Protein AF-A0A7J6TUA3-F1 (afdb_monomer_lite)

Organism: Perkinsus olseni (NCBI:txid32597)

Radius of gyration: 23.07 Å; chains: 1; bounding box: 51×58×57 Å

Foldseek 3Di:
DDDDCPCVVPVPSVVVVLVVLVVCVLVVHDDDDDQQVDDDPPLARRPDGNLSVVCSNCVQLLVQLVPPPDPVSDDPSSKDWAKQKAKDFLDDPCVVVVVCVVVVDDNDDDDPVNVVVCVVVVPDCRDDMDMDIDPDIDILSVLSVVLVVVVVPDDDDDDDDDDDDDDDDDDDDDDDDPDDDPPPDNDDPDSSSSVSVVSSVVNRVRRAAELVNQLVVVVVVCVVVPPDDDDPVNSVVSSVVVVVVCVVVVGHYD

pLDDT: mean 74.55, std 18.44, range [25.39, 94.0]

Sequence (254 aa):
MKRSFNSETHPLYSIVFKTYMQVILEEQGCVEMFIEGARSRSGTMIRPPKVGLLRFATEPAVQTAMNASSASDFTDEDEVFLVPISIGYSRVMEVDSLATELEGRAKVAESLARTVSALRYLSMNFGTLTVHIDPEPIKVSDVVKRWMSEQKGGQPLAILLPLATSSTLESSTGDYSPSPVPPKSPRYATPYQQLAEEVADRLDANMPIHTTHLVAAILLWKRHDSSSAVSHAMMVDKVRWLSSLLRRRGLTVI

InterPro domains:
  IPR022284 Glycerol-3-phosphate O-acyltransferase/Dihydroxyacetone phosphate acyltransferase [PTHR12563] (1-251)
  IPR045520 GPAT/DHAPAT, C-terminal domain [PF19277] (99-252)

Structure (mmCIF, N/CA/C/O backbone):
data_AF-A0A7J6TUA3-F1
#
_entry.id   AF-A0A7J6TUA3-F1
#
loop_
_atom_site.group_PDB
_atom_site.id
_atom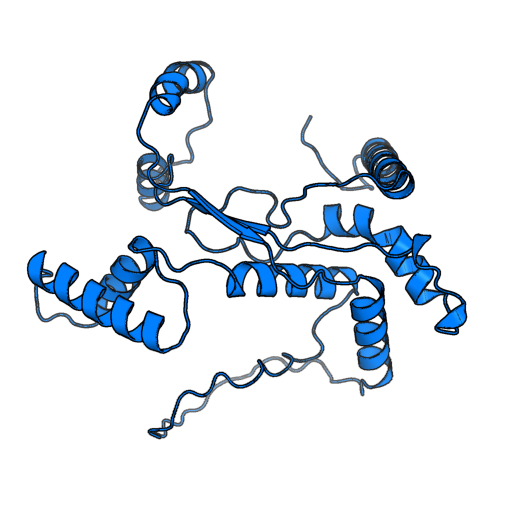_site.type_symbol
_atom_site.label_atom_id
_atom_site.label_alt_id
_atom_site.label_comp_id
_atom_site.label_asym_id
_atom_site.label_entity_id
_atom_site.label_seq_id
_atom_site.pdbx_PDB_ins_code
_atom_site.Cartn_x
_atom_site.Cartn_y
_atom_site.Cartn_z
_atom_site.occupancy
_atom_site.B_iso_or_equiv
_atom_site.auth_seq_id
_atom_site.auth_comp_id
_atom_site.auth_asym_id
_atom_site.auth_atom_id
_atom_site.pdbx_PDB_model_num
ATOM 1 N N . MET A 1 1 ? 8.532 24.612 5.421 1.00 42.50 1 MET A N 1
ATOM 2 C CA . MET A 1 1 ? 8.132 23.896 6.652 1.00 42.50 1 MET A CA 1
ATOM 3 C C . MET A 1 1 ? 8.086 22.405 6.334 1.00 42.50 1 MET A C 1
ATOM 5 O O . MET A 1 1 ? 7.314 22.001 5.474 1.00 42.50 1 MET A O 1
ATOM 9 N N . LYS A 1 2 ? 9.004 21.607 6.892 1.00 51.03 2 LYS A N 1
ATOM 10 C CA . LYS A 1 2 ? 9.072 20.159 6.635 1.00 51.03 2 LYS A CA 1
ATOM 11 C C . LYS A 1 2 ? 7.961 19.507 7.465 1.00 51.03 2 LYS A C 1
ATOM 13 O O . LYS A 1 2 ? 7.892 19.772 8.659 1.00 51.03 2 LYS A O 1
ATOM 18 N N . ARG A 1 3 ? 7.072 18.724 6.845 1.00 61.53 3 ARG A N 1
ATOM 19 C CA . ARG A 1 3 ? 6.009 17.998 7.563 1.00 61.53 3 ARG A CA 1
ATOM 20 C C . ARG A 1 3 ? 6.698 17.028 8.526 1.00 61.53 3 ARG A C 1
ATOM 22 O O . ARG A 1 3 ? 7.346 16.091 8.069 1.00 61.53 3 ARG A O 1
ATOM 29 N N . SER A 1 4 ? 6.645 17.299 9.823 1.00 58.28 4 SER A N 1
ATOM 30 C CA . SER A 1 4 ? 7.198 16.421 10.851 1.00 58.28 4 SER A CA 1
ATOM 31 C C . SER A 1 4 ? 6.068 16.058 11.794 1.00 58.28 4 SER A C 1
ATOM 33 O O . SER A 1 4 ? 5.463 16.935 12.403 1.00 58.28 4 SER A O 1
ATOM 35 N N . PHE A 1 5 ? 5.784 14.762 11.884 1.00 61.88 5 PHE A N 1
ATOM 36 C CA . PHE A 1 5 ? 4.804 14.199 12.811 1.00 61.88 5 PHE A CA 1
ATOM 37 C C . PHE A 1 5 ? 5.402 13.962 14.203 1.00 61.88 5 PHE A C 1
ATOM 39 O O . PHE A 1 5 ? 4.800 13.271 15.017 1.00 61.88 5 PHE A O 1
ATOM 46 N N . ASN A 1 6 ? 6.598 14.498 14.479 1.00 65.69 6 ASN A N 1
ATOM 47 C CA . ASN A 1 6 ? 7.138 14.457 15.826 1.00 65.69 6 ASN A CA 1
ATOM 48 C C . ASN A 1 6 ? 6.329 15.418 16.709 1.00 65.69 6 ASN A C 1
ATOM 50 O O . ASN A 1 6 ? 6.461 16.641 16.591 1.00 65.69 6 ASN A O 1
ATOM 54 N N . SER A 1 7 ? 5.511 14.850 17.594 1.00 61.88 7 SER A N 1
ATOM 55 C CA . SER A 1 7 ? 4.725 15.583 18.585 1.00 61.88 7 SER A CA 1
ATOM 56 C C . SER A 1 7 ? 5.591 16.424 19.522 1.00 61.88 7 SER A C 1
ATOM 58 O O . SER A 1 7 ? 5.116 17.434 20.022 1.00 61.88 7 SER A O 1
ATOM 60 N N . GLU A 1 8 ? 6.860 16.064 19.725 1.00 68.12 8 GLU A N 1
ATOM 61 C CA . GLU A 1 8 ? 7.796 16.820 20.564 1.00 68.12 8 GLU A CA 1
ATOM 62 C C . GLU A 1 8 ? 8.259 18.114 19.885 1.00 68.12 8 GLU A C 1
ATOM 64 O O . GLU A 1 8 ? 8.469 19.127 20.545 1.00 68.12 8 GLU A O 1
ATOM 69 N N . THR A 1 9 ? 8.403 18.107 18.556 1.00 71.88 9 THR A N 1
ATOM 70 C CA . THR A 1 9 ? 8.874 19.281 17.800 1.00 71.88 9 THR A CA 1
ATOM 71 C C . THR A 1 9 ? 7.718 20.157 17.313 1.00 71.88 9 THR A C 1
ATOM 73 O O . THR A 1 9 ? 7.837 21.381 17.289 1.00 71.88 9 THR A O 1
ATOM 76 N N . HIS A 1 10 ? 6.594 19.552 16.914 1.00 80.19 10 HIS A N 1
ATOM 77 C CA . HIS A 1 10 ? 5.427 20.258 16.373 1.00 80.19 10 HIS A CA 1
ATOM 78 C C . HIS A 1 10 ? 4.101 19.660 16.888 1.00 80.19 10 HIS A C 1
ATOM 80 O O . HIS A 1 10 ? 3.335 19.081 16.108 1.00 80.19 10 HIS A O 1
ATOM 86 N N . PRO A 1 11 ? 3.786 19.828 18.187 1.00 81.56 11 PRO A N 1
ATOM 87 C CA . PRO A 1 11 ? 2.606 19.223 18.810 1.00 81.56 11 PRO A CA 1
ATOM 88 C C . PRO A 1 11 ? 1.296 19.687 18.168 1.00 81.56 11 PRO A C 1
ATOM 90 O O . PRO A 1 11 ? 0.429 18.867 17.880 1.00 81.56 11 PRO A O 1
ATOM 93 N N . LEU A 1 12 ? 1.174 20.985 17.861 1.00 87.62 12 LEU A N 1
ATOM 94 C CA . LEU A 1 12 ? -0.049 21.546 17.281 1.00 87.62 12 LEU A CA 1
ATOM 95 C C . LEU A 1 12 ? -0.374 20.932 15.914 1.00 87.62 12 LEU A C 1
ATOM 97 O O . LEU A 1 12 ? -1.518 20.575 15.661 1.00 87.62 12 LEU A O 1
ATOM 101 N N . TYR A 1 13 ? 0.633 20.764 15.050 1.00 85.94 13 TYR A N 1
ATOM 102 C CA . TYR A 1 13 ? 0.432 20.151 13.736 1.00 85.94 13 TYR A CA 1
ATOM 103 C C . T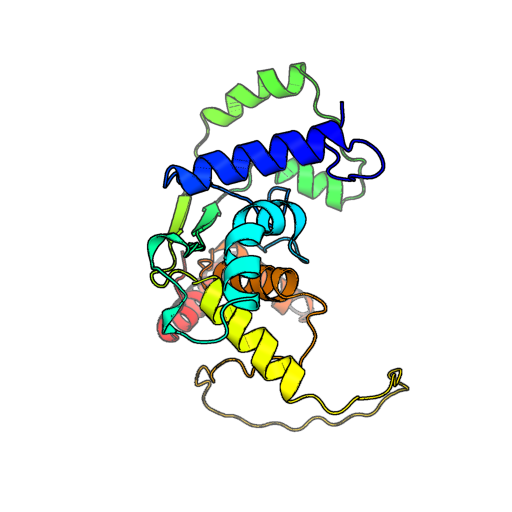YR A 1 13 ? -0.039 18.702 13.869 1.00 85.94 13 TYR A C 1
ATOM 105 O O . TYR A 1 13 ? -1.000 18.312 13.212 1.00 85.94 13 TYR A O 1
ATOM 113 N N . SER A 1 14 ? 0.606 17.922 14.743 1.00 84.25 14 SER A N 1
ATOM 114 C CA . SER A 1 14 ? 0.236 16.523 14.962 1.00 84.25 14 SER A CA 1
ATOM 115 C C . SER A 1 14 ? -1.188 16.382 15.496 1.00 84.25 14 SER A C 1
ATOM 117 O O . SER A 1 14 ? -1.906 15.497 15.042 1.00 84.25 14 SER A O 1
ATOM 119 N N . ILE A 1 15 ? -1.597 17.237 16.439 1.00 88.38 15 ILE A N 1
ATOM 120 C CA . ILE A 1 15 ? -2.938 17.196 17.038 1.00 88.38 15 ILE A CA 1
ATOM 121 C C . ILE A 1 15 ? -3.991 17.599 16.008 1.00 88.38 15 ILE A C 1
ATOM 123 O O . ILE A 1 15 ? -4.919 16.835 15.774 1.00 88.38 15 ILE A O 1
ATOM 127 N N . VAL A 1 16 ? -3.821 18.746 15.341 1.00 91.94 16 VAL A N 1
ATOM 128 C CA . VAL A 1 16 ? -4.784 19.231 14.338 1.00 91.94 16 VAL A CA 1
ATOM 129 C C . VAL A 1 16 ? -4.940 18.223 13.204 1.00 91.94 16 VAL A C 1
ATOM 131 O O . VAL A 1 16 ? -6.056 17.932 12.790 1.00 91.94 16 VAL A O 1
ATOM 134 N N . PHE A 1 17 ? -3.833 17.660 12.719 1.00 89.25 17 PHE A N 1
ATOM 135 C CA . PHE A 1 17 ? -3.873 16.668 11.651 1.00 89.25 17 PHE A CA 1
ATOM 136 C C . PHE A 1 17 ? -4.548 15.364 12.092 1.00 89.25 17 PHE A C 1
ATOM 138 O O . PHE A 1 17 ? -5.367 14.830 11.349 1.00 89.25 17 PHE A O 1
ATOM 145 N N . LYS A 1 18 ? -4.253 14.880 13.306 1.00 89.19 18 LYS A N 1
ATOM 146 C CA . LYS A 1 18 ? -4.928 13.715 13.888 1.00 89.19 18 LYS A CA 1
ATOM 147 C C . LYS A 1 18 ? -6.436 13.950 13.990 1.00 89.19 18 LYS A C 1
ATOM 149 O O . LYS A 1 18 ? -7.196 13.138 13.479 1.00 89.19 18 LYS A O 1
ATOM 154 N N . THR A 1 19 ? -6.863 15.063 14.586 1.00 90.75 19 THR A N 1
ATOM 155 C CA . THR A 1 19 ? -8.288 15.396 14.731 1.00 90.75 19 THR A CA 1
ATOM 156 C C . THR A 1 19 ? -8.970 15.530 13.374 1.00 90.75 19 THR A C 1
ATOM 158 O O . THR A 1 19 ? -10.050 14.993 13.184 1.00 90.75 19 THR A O 1
ATOM 161 N N . TYR A 1 20 ? -8.323 16.177 12.403 1.00 91.62 20 TYR A N 1
ATOM 162 C CA . TYR A 1 20 ? -8.854 16.292 11.045 1.00 91.62 20 TYR A CA 1
ATOM 163 C C . TYR A 1 20 ? -9.108 14.924 10.396 1.00 91.62 20 TYR A C 1
ATOM 165 O O . TYR A 1 20 ? -10.161 14.711 9.806 1.00 91.62 20 TYR A O 1
ATOM 173 N N . MET A 1 21 ? -8.168 13.982 10.527 1.00 89.56 21 MET A N 1
ATOM 174 C CA . MET A 1 21 ? -8.362 12.623 10.015 1.00 89.56 21 MET A CA 1
ATOM 175 C C . MET A 1 21 ? -9.498 11.886 10.722 1.00 89.56 21 MET A C 1
ATOM 177 O O . MET A 1 21 ? -10.263 11.196 10.058 1.00 89.56 21 MET A O 1
ATOM 181 N N . GLN A 1 22 ? -9.598 12.023 12.046 1.00 88.19 22 GLN A N 1
ATOM 182 C CA . GLN A 1 22 ? -10.648 11.377 12.836 1.00 88.19 22 GLN A CA 1
ATOM 183 C C . GLN A 1 22 ? -12.033 11.886 12.435 1.00 88.19 22 GLN A C 1
ATOM 185 O O . GLN A 1 22 ? -12.898 11.070 12.152 1.00 88.19 22 GLN A O 1
ATOM 190 N N . VAL A 1 23 ? -12.199 13.203 12.276 1.00 90.81 23 VAL A N 1
ATOM 191 C CA . VAL A 1 23 ? -13.461 13.802 11.812 1.00 90.81 23 VAL A CA 1
ATOM 192 C C . VAL A 1 23 ? -13.869 13.267 10.435 1.00 90.81 23 VAL A C 1
ATOM 194 O O . VAL A 1 23 ? -15.024 12.916 10.238 1.00 90.81 23 VAL A O 1
ATOM 197 N N . ILE A 1 24 ? -12.928 13.135 9.490 1.00 90.19 24 ILE A N 1
ATOM 198 C CA . ILE A 1 24 ? -13.242 12.566 8.166 1.00 90.19 24 ILE A CA 1
ATOM 199 C C . ILE A 1 24 ? -13.739 11.121 8.275 1.00 90.19 24 ILE A C 1
ATOM 201 O O . ILE A 1 24 ? -14.655 10.735 7.554 1.00 90.19 24 ILE A O 1
ATOM 205 N N . LEU A 1 25 ? -13.114 10.314 9.134 1.00 86.81 25 LEU A N 1
ATOM 206 C CA . LEU A 1 25 ? -13.491 8.912 9.305 1.00 86.81 25 LEU A CA 1
ATOM 207 C C . LEU A 1 25 ? -14.834 8.768 10.036 1.00 86.81 25 LEU A C 1
ATOM 209 O O . LEU A 1 25 ? -15.628 7.914 9.657 1.00 86.81 25 LEU A O 1
ATOM 213 N N . GLU A 1 26 ? -15.111 9.626 11.020 1.00 85.75 26 GLU A N 1
ATOM 214 C CA . GLU A 1 26 ? -16.401 9.696 11.725 1.00 85.75 26 GLU A CA 1
ATOM 215 C C . GLU A 1 26 ? -17.551 10.075 10.779 1.00 85.75 26 GLU A C 1
ATOM 217 O O . GLU A 1 26 ? -18.650 9.537 10.886 1.00 85.75 26 GLU A O 1
ATOM 222 N N . GLU A 1 27 ? -17.295 10.928 9.785 1.00 88.06 27 GLU A N 1
ATOM 223 C CA . GLU A 1 27 ? -18.250 11.262 8.717 1.00 88.06 27 GLU A CA 1
ATOM 224 C C . GLU A 1 27 ? -18.380 10.159 7.639 1.00 88.06 27 GLU A C 1
ATOM 226 O O . GLU A 1 27 ? -18.922 10.404 6.561 1.00 88.06 27 GLU A O 1
ATOM 231 N N . GLN A 1 28 ? -17.885 8.941 7.906 1.00 81.12 28 GLN A N 1
ATOM 232 C CA . GLN A 1 28 ? -17.846 7.802 6.974 1.00 81.12 28 GLN A CA 1
ATOM 233 C C . GLN A 1 28 ? -17.095 8.105 5.663 1.00 81.12 28 GLN A C 1
ATOM 235 O O . GLN A 1 28 ? -17.360 7.520 4.609 1.00 81.12 28 GLN A O 1
ATOM 240 N N . GLY A 1 29 ? -16.137 9.032 5.716 1.00 85.00 29 GLY A N 1
ATOM 241 C CA . GLY A 1 29 ? -15.295 9.395 4.587 1.00 85.00 29 GLY A CA 1
ATOM 242 C C . GLY A 1 29 ? -14.221 8.349 4.275 1.00 85.00 29 GLY A C 1
ATOM 243 O O . GLY A 1 29 ? -13.713 7.647 5.148 1.00 85.00 29 GLY A O 1
ATOM 244 N N . CYS A 1 30 ? -13.809 8.288 3.008 1.00 88.38 30 CYS A N 1
ATOM 245 C CA . CYS A 1 30 ? -12.689 7.455 2.570 1.00 88.38 30 CYS A CA 1
ATOM 246 C C . CYS A 1 30 ? -11.372 8.238 2.626 1.00 88.38 30 CYS A C 1
ATOM 248 O O . CYS A 1 30 ? -11.273 9.341 2.082 1.00 88.38 30 CYS A O 1
ATOM 250 N N . VAL A 1 31 ? -10.329 7.642 3.209 1.00 90.50 31 VAL A N 1
ATOM 251 C CA . VAL A 1 31 ? -8.984 8.232 3.264 1.00 90.50 31 VAL A CA 1
ATOM 252 C C . VAL A 1 31 ? -7.992 7.348 2.517 1.00 90.50 31 VAL A C 1
ATOM 254 O O . VAL A 1 31 ? -7.722 6.218 2.915 1.00 90.50 31 VAL A O 1
ATOM 257 N N . GLU A 1 32 ? -7.401 7.886 1.452 1.00 91.38 32 GLU A N 1
ATOM 258 C CA . GLU A 1 32 ? -6.292 7.242 0.747 1.00 91.38 32 GLU A CA 1
ATOM 259 C C . GLU A 1 32 ? -4.964 7.536 1.457 1.00 91.38 32 GLU A C 1
ATOM 261 O O . GLU A 1 32 ? -4.656 8.683 1.800 1.00 91.38 32 GLU A O 1
ATOM 266 N N . MET A 1 33 ? -4.148 6.501 1.668 1.00 89.25 33 MET A N 1
ATOM 267 C CA . MET A 1 33 ? -2.851 6.638 2.323 1.00 89.25 33 MET A CA 1
ATOM 268 C C . MET A 1 33 ? -1.775 5.744 1.707 1.00 89.25 33 MET A C 1
ATOM 270 O O . MET A 1 33 ? -2.025 4.602 1.338 1.00 89.25 33 MET A O 1
ATOM 274 N N . PHE A 1 34 ? -0.540 6.252 1.677 1.00 89.31 34 PHE A N 1
ATOM 275 C CA . PHE A 1 34 ? 0.639 5.511 1.226 1.00 89.31 34 PHE A CA 1
ATOM 276 C C . PHE A 1 34 ? 1.523 5.162 2.421 1.00 89.31 34 PHE A C 1
ATOM 278 O O . PHE A 1 34 ? 2.264 6.013 2.925 1.00 89.31 34 PHE A O 1
ATOM 285 N N . ILE A 1 35 ? 1.479 3.906 2.860 1.00 85.88 35 ILE A N 1
ATOM 286 C CA . ILE A 1 35 ? 2.236 3.443 4.033 1.00 85.88 35 ILE A CA 1
ATOM 287 C C . ILE A 1 35 ? 3.760 3.444 3.812 1.00 85.88 35 ILE A C 1
ATOM 289 O O . ILE A 1 35 ? 4.518 3.506 4.770 1.00 85.88 35 ILE A O 1
ATOM 293 N N . GLU A 1 36 ? 4.241 3.481 2.570 1.00 81.62 36 GLU A N 1
ATOM 294 C CA . GLU A 1 36 ? 5.671 3.638 2.245 1.00 81.62 36 GLU A CA 1
ATOM 295 C C . GLU A 1 36 ? 6.193 5.063 2.535 1.00 81.62 36 GLU A C 1
ATOM 297 O O . GLU A 1 36 ? 7.363 5.294 2.860 1.00 81.62 36 GLU A O 1
ATOM 302 N N . GLY A 1 37 ? 5.313 6.065 2.419 1.00 77.44 37 GLY A N 1
ATOM 303 C CA . GLY A 1 37 ? 5.630 7.487 2.565 1.00 77.44 37 GLY A CA 1
ATOM 304 C C . GLY A 1 37 ? 6.513 8.090 1.462 1.00 77.44 37 GLY A C 1
ATOM 305 O O . GLY A 1 37 ? 6.880 9.261 1.564 1.00 77.44 37 GLY A O 1
ATOM 306 N N . ALA A 1 38 ? 6.876 7.319 0.438 1.00 77.56 38 ALA A N 1
ATOM 307 C CA . ALA A 1 38 ? 7.534 7.759 -0.789 1.00 77.56 38 ALA A CA 1
ATOM 308 C C . ALA A 1 38 ? 7.081 6.862 -1.952 1.00 77.56 38 ALA A C 1
ATOM 310 O O . ALA A 1 38 ? 6.457 5.831 -1.731 1.00 77.56 38 ALA A O 1
ATOM 311 N N . ARG A 1 39 ? 7.379 7.261 -3.193 1.00 79.94 39 ARG A N 1
ATOM 312 C CA . ARG A 1 39 ? 7.111 6.424 -4.370 1.00 79.94 39 ARG A CA 1
ATOM 313 C C . ARG A 1 39 ? 8.118 5.278 -4.421 1.00 79.94 39 ARG A C 1
ATOM 315 O O . ARG A 1 39 ? 9.322 5.547 -4.381 1.00 79.94 39 ARG A O 1
ATOM 322 N N . SER A 1 40 ? 7.648 4.044 -4.585 1.00 76.12 40 SER A N 1
ATOM 323 C CA . SER A 1 40 ? 8.532 2.941 -4.954 1.00 76.12 40 SER A CA 1
ATOM 324 C C . SER A 1 40 ? 9.123 3.185 -6.344 1.00 76.12 40 SER A C 1
ATOM 326 O O . SER A 1 40 ? 8.422 3.544 -7.291 1.00 76.12 40 SER A O 1
ATOM 328 N N . ARG A 1 41 ? 10.442 3.015 -6.457 1.00 72.38 41 ARG A N 1
ATOM 329 C CA . ARG A 1 41 ? 11.193 3.162 -7.715 1.00 72.38 41 ARG A CA 1
ATOM 330 C C . ARG A 1 41 ? 11.697 1.829 -8.266 1.00 72.38 41 ARG A C 1
ATOM 332 O O . ARG A 1 41 ? 11.962 1.736 -9.459 1.00 72.38 41 ARG A O 1
ATOM 339 N N . SER A 1 42 ? 11.842 0.817 -7.411 1.00 65.62 42 SER A N 1
ATOM 340 C CA . SER A 1 42 ? 12.382 -0.505 -7.754 1.00 65.62 42 SER A CA 1
ATOM 341 C C . SER A 1 42 ? 11.312 -1.523 -8.153 1.00 65.62 42 SER A C 1
ATOM 343 O O . SER A 1 42 ? 11.666 -2.647 -8.493 1.00 65.62 42 SER A O 1
ATOM 345 N N . GLY A 1 43 ? 10.027 -1.152 -8.104 1.00 65.69 43 GLY A N 1
ATOM 346 C CA . GLY A 1 43 ? 8.918 -2.082 -8.346 1.00 65.69 43 GLY A CA 1
ATOM 347 C C . GLY A 1 43 ? 8.640 -3.019 -7.168 1.00 65.69 43 GLY A C 1
ATOM 348 O O . GLY A 1 43 ? 7.909 -3.985 -7.316 1.00 65.69 43 GLY A O 1
ATOM 349 N N . THR A 1 44 ? 9.223 -2.735 -6.003 1.00 69.06 44 THR A N 1
ATOM 350 C CA . THR A 1 44 ? 8.981 -3.443 -4.740 1.00 69.06 44 THR A CA 1
ATOM 351 C C . THR A 1 44 ? 8.577 -2.436 -3.681 1.00 69.06 44 THR A C 1
ATOM 353 O O . THR A 1 44 ? 9.129 -1.331 -3.660 1.00 69.06 44 THR A O 1
ATOM 356 N N . MET A 1 45 ? 7.674 -2.799 -2.780 1.00 74.62 45 MET A N 1
ATOM 357 C CA . MET A 1 45 ? 7.284 -1.918 -1.688 1.00 74.62 45 MET A CA 1
ATOM 358 C C . MET A 1 45 ? 8.499 -1.496 -0.839 1.00 74.62 45 MET A C 1
ATOM 360 O O . MET A 1 45 ? 9.369 -2.309 -0.510 1.00 74.62 45 MET A O 1
ATOM 364 N N . ILE A 1 46 ? 8.587 -0.210 -0.481 1.00 75.25 46 ILE A N 1
ATOM 365 C CA . ILE A 1 46 ? 9.622 0.277 0.439 1.00 75.25 46 ILE A CA 1
ATOM 366 C C . ILE A 1 46 ? 9.320 -0.247 1.849 1.00 75.25 46 ILE A C 1
ATOM 368 O O . ILE A 1 46 ? 8.350 0.169 2.483 1.00 75.25 46 ILE A O 1
ATOM 372 N N . ARG A 1 47 ? 10.186 -1.129 2.362 1.00 77.88 47 ARG A N 1
ATOM 373 C CA . ARG A 1 47 ? 10.118 -1.649 3.738 1.00 77.88 47 ARG A CA 1
ATOM 374 C C . ARG A 1 47 ? 11.142 -0.986 4.669 1.00 77.88 47 ARG A C 1
ATOM 376 O O . ARG A 1 47 ? 12.249 -0.681 4.219 1.00 77.88 47 ARG A O 1
ATOM 383 N N . PRO A 1 48 ? 10.823 -0.818 5.970 1.00 78.81 48 PRO A N 1
ATOM 384 C CA . PRO A 1 48 ? 9.547 -1.128 6.637 1.00 78.81 48 PRO A CA 1
ATOM 385 C C . PRO A 1 48 ? 8.458 -0.059 6.396 1.00 78.81 48 PRO A C 1
ATOM 387 O O . PRO A 1 48 ? 8.795 1.108 6.163 1.00 78.81 48 PRO A O 1
ATOM 390 N N . PRO A 1 49 ? 7.163 -0.421 6.485 1.00 82.81 49 PRO A N 1
ATOM 391 C CA . PRO A 1 49 ? 6.068 0.533 6.339 1.00 82.81 49 PRO A CA 1
ATOM 392 C C . PRO A 1 49 ? 6.067 1.571 7.473 1.00 82.81 49 PRO A C 1
ATOM 394 O O . PRO A 1 49 ? 6.369 1.286 8.635 1.00 82.81 49 PRO A O 1
ATOM 397 N N . LYS A 1 50 ? 5.697 2.809 7.146 1.00 84.44 50 LYS A N 1
ATOM 398 C CA . LYS A 1 50 ? 5.571 3.910 8.102 1.00 84.44 50 LYS A CA 1
ATOM 399 C C . LYS A 1 50 ? 4.219 3.858 8.799 1.00 84.44 50 LYS A C 1
ATOM 401 O O . LYS A 1 50 ? 3.185 4.196 8.233 1.00 84.44 50 LYS A O 1
ATOM 406 N N . VAL A 1 51 ? 4.265 3.540 10.085 1.00 85.06 51 VAL A N 1
ATOM 407 C CA . VAL A 1 51 ? 3.083 3.339 10.935 1.00 85.06 51 VAL A CA 1
ATOM 408 C C . VAL A 1 51 ? 2.377 4.650 11.325 1.00 85.06 51 VAL A C 1
ATOM 410 O O . VAL A 1 51 ? 1.223 4.628 11.729 1.00 85.06 51 VAL A O 1
ATOM 413 N N . GLY A 1 52 ? 3.031 5.812 11.206 1.00 83.69 52 GLY A N 1
ATOM 414 C CA . GLY A 1 52 ? 2.530 7.074 11.778 1.00 83.69 52 GLY A CA 1
ATOM 415 C C . GLY A 1 52 ? 1.138 7.502 11.295 1.00 83.69 52 GLY A C 1
ATOM 416 O O . GLY A 1 52 ? 0.265 7.773 12.113 1.00 83.69 52 GLY A O 1
ATOM 417 N N . LEU A 1 53 ? 0.916 7.532 9.977 1.00 85.88 53 LEU A N 1
ATOM 418 C CA . LEU A 1 53 ? -0.371 7.943 9.400 1.00 85.88 53 LEU A CA 1
ATOM 419 C C . LEU A 1 53 ? -1.470 6.906 9.665 1.00 85.88 53 LEU A C 1
ATOM 421 O O . LEU A 1 53 ? -2.589 7.251 10.034 1.00 85.88 53 LEU A O 1
ATOM 425 N N . LEU A 1 54 ? -1.103 5.632 9.533 1.00 89.31 54 LEU A N 1
ATOM 426 C CA . LEU A 1 54 ? -1.973 4.491 9.786 1.00 89.31 54 LEU A CA 1
ATOM 427 C C . LEU A 1 54 ? -2.451 4.459 11.239 1.00 89.31 54 LEU A C 1
ATOM 429 O O . LEU A 1 54 ? -3.619 4.190 11.500 1.00 89.31 54 LEU A O 1
ATOM 433 N N . ARG A 1 55 ? -1.570 4.807 12.184 1.00 89.25 55 ARG A N 1
ATOM 434 C CA . ARG A 1 55 ? -1.917 4.968 13.595 1.00 89.25 55 ARG A CA 1
ATOM 435 C C . ARG A 1 55 ? -3.001 6.022 13.775 1.00 89.25 55 ARG A C 1
ATOM 437 O O . ARG A 1 55 ? -3.991 5.715 14.410 1.00 89.25 55 ARG A O 1
ATOM 444 N N . PHE A 1 56 ? -2.857 7.224 13.217 1.00 89.25 56 PHE A N 1
ATOM 445 C CA . PHE A 1 56 ? -3.877 8.268 13.400 1.00 89.25 56 PHE A CA 1
ATOM 446 C C . PHE A 1 56 ? -5.247 7.875 12.841 1.00 89.25 56 PHE A C 1
ATOM 448 O O . PHE A 1 56 ? -6.254 8.192 13.466 1.00 89.25 56 PHE A O 1
ATOM 455 N N . ALA A 1 57 ? -5.280 7.154 11.716 1.00 89.62 57 ALA A N 1
ATOM 456 C CA . ALA A 1 57 ? -6.524 6.654 11.135 1.00 89.62 57 ALA A CA 1
ATOM 457 C C . ALA A 1 57 ? -7.176 5.543 11.977 1.00 89.62 57 ALA A C 1
ATOM 459 O O . ALA A 1 57 ? -8.387 5.513 12.141 1.00 89.62 57 ALA A O 1
ATOM 460 N N . THR A 1 58 ? -6.374 4.619 12.508 1.00 89.62 58 THR A N 1
ATOM 461 C CA . THR A 1 58 ? -6.883 3.405 13.172 1.00 89.62 58 THR A CA 1
ATOM 462 C C . THR A 1 58 ? -6.983 3.527 14.690 1.00 89.62 58 THR A C 1
ATOM 464 O O . THR A 1 58 ? -7.602 2.681 15.322 1.00 89.62 58 THR A O 1
ATOM 467 N N . GLU A 1 59 ? -6.404 4.564 15.299 1.00 88.62 59 GLU A N 1
ATOM 468 C CA . GLU A 1 59 ? -6.335 4.738 16.755 1.00 88.62 59 GLU A CA 1
ATOM 469 C C . GLU A 1 59 ? -7.700 4.693 17.464 1.00 88.62 59 GLU A C 1
ATOM 471 O O . GLU A 1 59 ? -7.776 3.981 18.465 1.00 88.62 59 GLU A O 1
ATOM 476 N N . PRO A 1 60 ? -8.777 5.348 16.977 1.00 85.81 60 PRO A N 1
ATOM 477 C CA . PRO A 1 60 ? -10.106 5.207 17.578 1.00 85.81 60 PRO A CA 1
ATOM 478 C C . PRO A 1 60 ? -10.587 3.752 17.591 1.00 85.81 60 PRO A C 1
ATOM 480 O O . PRO A 1 60 ? -10.878 3.213 18.654 1.00 85.81 60 PRO A O 1
ATOM 483 N N . ALA A 1 61 ? -10.553 3.083 16.434 1.00 86.56 61 ALA A N 1
ATOM 484 C CA . ALA A 1 61 ? -10.993 1.696 16.292 1.00 86.56 61 ALA A CA 1
ATOM 485 C C . ALA A 1 61 ? -10.150 0.722 17.131 1.00 86.56 61 ALA A C 1
ATOM 487 O O . ALA A 1 61 ? -10.686 -0.186 17.765 1.00 86.56 61 ALA A O 1
ATOM 488 N N . VAL A 1 62 ? -8.828 0.925 17.195 1.00 86.94 62 VAL A N 1
ATOM 489 C CA . VAL A 1 62 ? -7.927 0.126 18.040 1.00 86.94 62 VAL A CA 1
ATOM 490 C C . VAL A 1 62 ? -8.254 0.324 19.520 1.00 86.94 62 VAL A C 1
ATOM 492 O O . VAL A 1 62 ? -8.305 -0.654 20.262 1.00 86.94 62 VAL A O 1
ATOM 495 N N . GLN A 1 63 ? -8.488 1.563 19.959 1.00 85.25 63 GLN A N 1
ATOM 496 C CA . GLN A 1 63 ? -8.807 1.869 21.352 1.00 85.25 63 GLN A CA 1
ATOM 497 C C . GLN A 1 63 ? -10.160 1.272 21.757 1.00 85.25 63 GLN A C 1
ATOM 499 O O . GLN A 1 63 ? -10.259 0.660 22.821 1.00 85.25 63 GLN A O 1
ATOM 504 N N . THR A 1 64 ? -11.179 1.386 20.905 1.00 83.44 64 THR A N 1
ATOM 505 C CA . THR A 1 64 ? -12.483 0.744 21.115 1.00 83.44 64 THR A CA 1
ATOM 506 C C . THR A 1 64 ? -12.331 -0.774 21.181 1.00 83.44 64 THR A C 1
ATOM 508 O O . THR A 1 64 ? -12.771 -1.390 22.150 1.00 83.44 64 THR A O 1
ATOM 511 N N . ALA A 1 65 ? -11.602 -1.382 20.239 1.00 82.25 65 ALA A N 1
ATOM 512 C CA . ALA A 1 65 ? -11.355 -2.823 20.223 1.00 82.25 65 ALA A CA 1
ATOM 513 C C . ALA A 1 65 ? -10.560 -3.328 21.443 1.00 82.25 65 ALA A C 1
ATOM 515 O O . ALA A 1 65 ? -10.747 -4.469 21.855 1.00 82.25 65 ALA A O 1
ATOM 516 N N . MET A 1 66 ? -9.680 -2.507 22.028 1.00 81.38 66 MET A N 1
ATOM 517 C CA . MET A 1 66 ? -8.941 -2.844 23.254 1.00 81.38 66 MET A CA 1
ATOM 518 C C . MET A 1 66 ? -9.783 -2.760 24.527 1.00 81.38 66 MET A C 1
ATOM 520 O O . MET A 1 66 ? -9.551 -3.539 25.450 1.00 81.38 66 MET A O 1
ATOM 524 N N . ASN A 1 67 ? -10.724 -1.817 24.594 1.00 78.56 67 ASN A N 1
ATOM 525 C CA . ASN A 1 67 ? -11.567 -1.616 25.776 1.00 78.56 67 ASN A CA 1
ATOM 526 C C . ASN A 1 67 ? -12.837 -2.474 25.754 1.00 78.56 67 ASN A C 1
ATOM 528 O O . ASN A 1 67 ? -13.423 -2.704 26.811 1.00 78.56 67 ASN A O 1
ATOM 532 N N . ALA A 1 68 ? -13.246 -2.958 24.580 1.00 70.62 68 ALA A N 1
ATOM 533 C CA . ALA A 1 68 ? -14.358 -3.884 24.436 1.00 70.62 68 ALA A CA 1
ATOM 534 C C . ALA A 1 68 ? -14.039 -5.211 25.146 1.00 70.62 68 ALA A C 1
ATOM 536 O O . ALA A 1 68 ? -13.168 -5.982 24.736 1.00 70.62 68 ALA A O 1
ATOM 537 N N . SER A 1 69 ? -14.751 -5.482 26.238 1.00 58.56 69 SER A N 1
ATOM 538 C CA . SER A 1 69 ? -14.616 -6.701 27.042 1.00 58.56 69 SER A CA 1
ATOM 539 C C . SER A 1 69 ? -15.434 -7.871 26.483 1.00 58.56 69 SER A C 1
ATOM 541 O O . SER A 1 69 ? -15.160 -9.024 26.821 1.00 58.56 69 SER A O 1
ATOM 543 N N . SER A 1 70 ? -16.387 -7.601 25.587 1.00 54.31 70 SER A N 1
ATOM 544 C CA . SER A 1 70 ? -17.195 -8.592 24.878 1.00 54.31 70 SER A CA 1
ATOM 545 C C . SER A 1 70 ? -17.419 -8.174 23.421 1.00 54.31 70 SER A C 1
ATOM 547 O O . SER A 1 70 ? -17.514 -6.989 23.113 1.00 54.31 70 SER A O 1
ATOM 549 N N . ALA A 1 71 ? -17.553 -9.148 22.513 1.00 54.09 71 ALA A N 1
ATOM 550 C CA . ALA A 1 71 ? -17.821 -8.910 21.087 1.00 54.09 71 ALA A CA 1
ATOM 551 C C . ALA A 1 71 ? -19.155 -8.180 20.817 1.00 54.09 71 ALA A C 1
ATOM 553 O O . ALA A 1 71 ? -19.385 -7.737 19.699 1.00 54.09 71 ALA A O 1
ATOM 554 N N . SER A 1 72 ? -20.018 -8.067 21.831 1.00 53.78 72 SER A N 1
ATOM 555 C CA . SER A 1 72 ? -21.289 -7.339 21.802 1.00 53.78 72 SER A CA 1
ATOM 556 C C . SER A 1 72 ? -21.158 -5.824 21.957 1.00 53.78 72 SER A C 1
ATOM 558 O O . SER A 1 72 ? -22.115 -5.120 21.658 1.00 53.78 72 SER A O 1
ATOM 560 N N . ASP A 1 73 ? -20.015 -5.332 22.442 1.00 58.59 73 ASP A N 1
ATOM 561 C CA . ASP A 1 73 ? -19.809 -3.903 22.723 1.00 58.59 73 ASP A CA 1
ATOM 562 C C . ASP A 1 73 ? -19.212 -3.156 21.522 1.00 58.59 73 ASP A C 1
ATOM 564 O O . ASP A 1 73 ? -19.003 -1.949 21.582 1.00 58.59 73 ASP A O 1
ATOM 568 N N . PHE A 1 74 ? -18.908 -3.881 20.442 1.00 62.62 74 PHE A N 1
ATOM 569 C CA . PHE A 1 74 ? -18.339 -3.331 19.221 1.00 62.62 74 PHE A CA 1
ATOM 570 C C . PHE A 1 74 ? -19.439 -3.209 18.166 1.00 62.62 74 PHE A C 1
ATOM 572 O O . PHE A 1 74 ? -19.902 -4.212 17.620 1.00 62.62 74 PHE A O 1
ATOM 579 N N . THR A 1 75 ? -19.884 -1.984 17.917 1.00 62.19 75 THR A N 1
ATOM 580 C CA . THR A 1 75 ? -20.849 -1.659 16.866 1.00 62.19 75 THR A CA 1
ATOM 581 C C . THR A 1 75 ? -20.162 -1.559 15.505 1.00 62.19 75 THR A C 1
ATOM 583 O O . THR A 1 75 ? -19.019 -1.119 15.417 1.00 62.19 75 THR A O 1
ATOM 586 N N . ASP A 1 76 ? -20.859 -1.935 14.424 1.00 65.88 76 ASP A N 1
ATOM 587 C CA . ASP A 1 76 ? -20.333 -1.812 13.049 1.00 65.88 76 ASP A CA 1
ATOM 588 C C . ASP A 1 76 ? -19.945 -0.360 12.696 1.00 65.88 76 ASP A C 1
ATOM 590 O O . ASP A 1 76 ? -19.098 -0.140 11.833 1.00 65.88 76 ASP A O 1
ATOM 594 N N . GLU A 1 77 ? -20.526 0.628 13.386 1.00 64.88 77 GLU A N 1
ATOM 595 C CA . GLU A 1 77 ? -20.220 2.054 13.213 1.00 64.88 77 GLU A CA 1
ATOM 596 C C . GLU A 1 77 ? -18.816 2.448 13.713 1.00 64.88 77 GLU A C 1
ATOM 598 O O . GLU A 1 77 ? -18.279 3.458 13.266 1.00 64.88 77 GLU A O 1
ATOM 603 N N . ASP A 1 78 ? -18.191 1.636 14.575 1.00 72.25 78 ASP A N 1
ATOM 604 C CA . ASP A 1 78 ? -16.832 1.862 15.093 1.00 72.25 78 ASP A CA 1
ATOM 605 C C . ASP A 1 78 ? -15.749 1.096 14.308 1.00 72.25 78 ASP A C 1
ATOM 607 O O . ASP A 1 78 ? -14.553 1.191 14.617 1.00 72.25 78 ASP A O 1
ATOM 611 N N . GLU A 1 79 ? -16.139 0.297 13.306 1.00 84.12 79 GLU A N 1
ATOM 612 C CA . GLU A 1 79 ? -15.200 -0.498 12.516 1.00 84.12 79 GLU A CA 1
ATOM 613 C C . GLU A 1 79 ? -14.504 0.360 11.458 1.00 84.12 79 GLU A C 1
ATOM 615 O O . GLU A 1 79 ? -15.125 1.039 10.642 1.00 84.12 79 GLU A O 1
ATOM 620 N N . VAL A 1 80 ? -13.176 0.253 11.412 1.00 88.62 80 VAL A N 1
ATOM 621 C CA . VAL A 1 80 ? -12.372 0.836 10.339 1.00 88.62 80 VAL A CA 1
ATOM 622 C C . VAL A 1 80 ? -11.895 -0.288 9.432 1.00 88.62 80 VAL A C 1
ATOM 624 O O . VAL A 1 80 ? -11.222 -1.225 9.865 1.00 88.62 80 VAL A O 1
ATOM 627 N N . PHE A 1 81 ? -12.219 -0.166 8.149 1.00 91.19 81 PHE A N 1
ATOM 628 C CA . PHE A 1 81 ? -11.802 -1.105 7.116 1.00 91.19 81 PHE A CA 1
ATOM 629 C C . PHE A 1 81 ? -10.601 -0.554 6.358 1.00 91.19 81 PHE A C 1
ATOM 631 O O . PHE A 1 81 ? -10.610 0.580 5.876 1.00 91.19 81 PHE A O 1
ATOM 638 N N . LEU A 1 82 ? -9.569 -1.376 6.209 1.00 92.88 82 LEU A N 1
ATOM 639 C CA . LEU A 1 82 ? -8.417 -1.061 5.377 1.00 92.88 82 LEU A CA 1
ATOM 640 C C . LEU A 1 82 ? -8.521 -1.866 4.093 1.00 92.88 82 LEU A C 1
ATOM 642 O O . LEU A 1 82 ? -8.609 -3.091 4.130 1.00 92.88 82 LEU A O 1
ATOM 646 N N . VAL A 1 83 ? -8.483 -1.176 2.958 1.00 93.69 83 VAL A N 1
ATOM 647 C CA . VAL A 1 83 ? -8.528 -1.803 1.635 1.00 93.69 83 VAL A CA 1
ATOM 648 C C . VAL A 1 83 ? -7.146 -1.678 0.996 1.00 93.69 83 VAL A C 1
ATOM 650 O O . VAL A 1 83 ? -6.764 -0.576 0.595 1.00 93.69 83 VAL A O 1
ATOM 653 N N . PRO A 1 84 ? -6.362 -2.769 0.913 1.00 92.25 84 PRO A N 1
ATOM 654 C CA . PRO A 1 84 ? -5.100 -2.763 0.186 1.00 92.25 84 PRO A CA 1
ATOM 655 C C . PRO A 1 84 ? -5.333 -2.534 -1.313 1.00 92.25 84 PRO A C 1
ATOM 657 O O . PRO A 1 84 ? -6.033 -3.304 -1.975 1.00 92.25 84 PRO A O 1
ATOM 660 N N . ILE A 1 85 ? -4.725 -1.478 -1.857 1.00 91.44 85 ILE A N 1
ATOM 661 C CA . ILE A 1 85 ? -4.758 -1.159 -3.287 1.00 91.44 85 ILE A CA 1
ATOM 662 C C . ILE A 1 85 ? -3.322 -1.071 -3.803 1.00 91.44 85 ILE A C 1
ATOM 664 O O . ILE A 1 85 ? -2.569 -0.171 -3.426 1.00 91.44 85 ILE A O 1
ATOM 668 N N . SER A 1 86 ? -2.952 -1.989 -4.694 1.00 88.19 86 SER A N 1
ATOM 669 C CA . SER A 1 86 ? -1.634 -2.026 -5.331 1.00 88.19 86 SER A CA 1
ATOM 670 C C . SER A 1 86 ? -1.710 -1.411 -6.725 1.00 88.19 86 SER A C 1
ATOM 672 O O . SER A 1 86 ? -2.521 -1.820 -7.557 1.00 88.19 86 SER A O 1
ATOM 674 N N . ILE A 1 87 ? -0.844 -0.433 -6.998 1.00 86.81 87 ILE A N 1
ATOM 675 C CA . ILE A 1 87 ? -0.786 0.271 -8.284 1.00 86.81 87 ILE A CA 1
ATOM 676 C C . ILE A 1 87 ? 0.581 0.028 -8.929 1.00 86.81 87 ILE A C 1
ATOM 678 O O . ILE A 1 87 ? 1.604 0.519 -8.452 1.00 86.81 87 ILE A O 1
ATOM 682 N N . GLY A 1 88 ? 0.589 -0.723 -10.028 1.00 82.88 88 GLY A N 1
ATOM 683 C CA . GLY A 1 88 ? 1.781 -1.058 -10.805 1.00 82.88 88 GLY A CA 1
ATOM 684 C C . GLY A 1 88 ? 1.844 -0.287 -12.122 1.00 82.88 88 GLY A C 1
ATOM 685 O O . GLY A 1 88 ? 0.873 -0.266 -12.884 1.00 82.88 88 GLY A O 1
ATOM 686 N N . TYR A 1 89 ? 2.999 0.317 -12.407 1.00 80.94 89 TYR A N 1
ATOM 687 C CA . TYR A 1 89 ? 3.279 1.021 -13.659 1.00 80.94 89 TYR A CA 1
ATOM 688 C C . TYR A 1 89 ? 4.278 0.224 -14.495 1.00 80.94 89 TYR A C 1
ATOM 690 O O . TYR A 1 89 ? 5.337 -0.160 -14.001 1.00 80.94 89 TYR A O 1
ATOM 698 N N . SER A 1 90 ? 3.999 0.044 -15.788 1.00 76.06 90 SER A N 1
ATOM 699 C CA . SER A 1 90 ? 4.942 -0.636 -16.690 1.00 76.06 90 SER A CA 1
ATOM 700 C C . SER A 1 90 ? 6.244 0.144 -16.928 1.00 76.06 90 SER A C 1
ATOM 702 O O . SER A 1 90 ? 7.295 -0.454 -17.160 1.00 76.06 90 SER A O 1
ATOM 704 N N . ARG A 1 91 ? 6.189 1.480 -16.856 1.00 74.94 91 ARG A N 1
ATOM 705 C CA . ARG A 1 91 ? 7.322 2.371 -17.102 1.00 74.94 91 ARG A CA 1
ATOM 706 C C . ARG A 1 91 ? 7.475 3.356 -15.952 1.00 74.94 91 ARG A C 1
ATOM 708 O O . ARG A 1 91 ? 6.589 4.165 -15.695 1.00 74.94 91 ARG A O 1
ATOM 715 N N . VAL A 1 92 ? 8.633 3.322 -15.297 1.00 70.62 92 VAL A N 1
ATOM 716 C CA . VAL A 1 92 ? 9.013 4.327 -14.299 1.00 70.62 92 VAL A CA 1
ATOM 717 C C . VAL A 1 92 ? 9.561 5.552 -15.036 1.00 70.62 92 VAL A C 1
ATOM 719 O O . VAL A 1 92 ? 10.416 5.438 -15.910 1.00 70.62 92 VAL A O 1
ATOM 722 N N . MET A 1 93 ?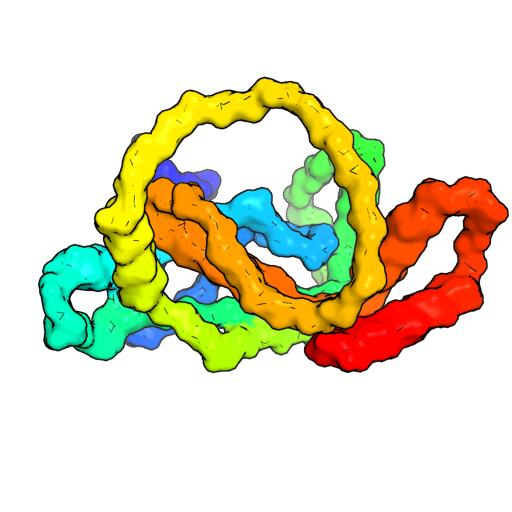 9.065 6.743 -14.711 1.00 66.31 93 MET A N 1
ATOM 723 C CA . MET A 1 93 ? 9.474 7.976 -15.404 1.00 66.31 93 MET A CA 1
ATOM 724 C C . MET A 1 93 ? 10.876 8.450 -15.046 1.00 66.31 93 MET A C 1
ATOM 726 O O . MET A 1 93 ? 11.510 9.176 -15.802 1.00 66.31 93 MET A O 1
ATOM 730 N N . GLU A 1 94 ? 11.365 8.019 -13.891 1.00 69.00 94 GLU A N 1
ATOM 731 C CA . GLU A 1 94 ? 12.633 8.457 -13.319 1.00 69.00 94 GLU A CA 1
ATOM 732 C C . GLU A 1 94 ? 13.792 7.499 -13.648 1.00 69.00 94 GLU A C 1
ATOM 734 O O . GLU A 1 94 ? 14.845 7.620 -13.032 1.00 69.00 94 GLU A O 1
ATOM 739 N N . VAL A 1 95 ? 13.635 6.558 -14.594 1.00 68.94 95 VAL A N 1
ATOM 740 C CA . VAL A 1 95 ? 14.634 5.497 -14.873 1.00 68.94 95 VAL A CA 1
ATOM 741 C C . VAL A 1 95 ? 16.023 6.067 -15.148 1.00 68.94 95 VAL A C 1
ATOM 743 O O . VAL A 1 95 ? 16.982 5.624 -14.524 1.00 68.94 95 VAL A O 1
ATOM 746 N N . ASP A 1 96 ? 16.136 7.085 -16.001 1.00 69.25 96 ASP A N 1
ATOM 747 C CA . ASP A 1 96 ? 17.439 7.672 -16.343 1.00 69.25 96 ASP A CA 1
ATOM 748 C C . ASP A 1 96 ? 18.080 8.364 -15.132 1.00 69.25 96 ASP A C 1
ATOM 750 O O . ASP A 1 96 ? 19.282 8.247 -14.881 1.00 69.25 96 ASP A O 1
ATOM 754 N N . SER A 1 97 ? 17.266 9.049 -14.323 1.00 68.44 97 SER A N 1
ATOM 755 C CA . SER A 1 97 ? 17.735 9.684 -13.089 1.00 68.44 97 SER A CA 1
ATOM 756 C C . SER A 1 97 ? 18.148 8.653 -12.042 1.00 68.44 97 SER A C 1
ATOM 758 O O . SER A 1 97 ? 19.116 8.883 -11.324 1.00 68.44 97 SER A O 1
ATOM 760 N N . LEU A 1 98 ? 17.428 7.534 -11.949 1.00 68.12 98 LEU A N 1
ATOM 761 C CA . LEU A 1 98 ? 17.722 6.446 -11.024 1.00 68.12 98 LEU A CA 1
ATOM 762 C C . LEU A 1 98 ? 18.998 5.708 -11.429 1.00 68.12 98 LEU A C 1
ATOM 764 O O . LEU A 1 98 ? 19.831 5.450 -10.571 1.00 68.12 98 LEU A O 1
ATOM 768 N N . ALA A 1 99 ? 19.185 5.413 -12.717 1.00 72.44 99 ALA A N 1
ATOM 769 C CA . ALA A 1 99 ? 20.422 4.821 -13.224 1.00 72.44 99 ALA A CA 1
ATOM 770 C C . ALA A 1 99 ? 21.627 5.704 -12.871 1.00 72.44 99 ALA A C 1
ATOM 772 O O . ALA A 1 99 ? 22.628 5.226 -12.348 1.00 72.44 99 ALA A O 1
ATOM 773 N N . THR A 1 100 ? 21.471 7.016 -13.042 1.00 74.38 100 THR A N 1
ATOM 774 C CA . THR A 1 100 ? 22.502 8.000 -12.704 1.00 74.38 100 THR A CA 1
ATOM 775 C C . THR A 1 100 ? 22.786 8.083 -11.192 1.00 74.38 100 THR A C 1
ATOM 777 O O . THR A 1 100 ? 23.933 8.268 -10.787 1.00 74.38 100 THR A O 1
ATOM 780 N N . GLU A 1 101 ? 21.757 7.936 -10.348 1.00 76.81 101 GLU A N 1
ATOM 781 C CA . GLU A 1 101 ? 21.879 7.864 -8.882 1.00 76.81 101 GLU A CA 1
ATOM 782 C C . GLU A 1 101 ? 22.583 6.567 -8.442 1.00 76.81 101 GLU A C 1
ATOM 784 O O . GLU A 1 101 ? 23.480 6.605 -7.601 1.00 76.81 101 GLU A O 1
ATOM 789 N N . LEU A 1 102 ? 22.245 5.431 -9.062 1.00 73.94 102 LEU A N 1
ATOM 790 C CA . LEU A 1 102 ? 22.886 4.131 -8.825 1.00 73.94 102 LEU A CA 1
ATOM 791 C C . LEU A 1 102 ? 24.352 4.097 -9.289 1.00 73.94 102 LEU A C 1
ATOM 793 O O . LEU A 1 102 ? 25.161 3.398 -8.687 1.00 73.94 102 LEU A O 1
ATOM 797 N N . GLU A 1 103 ? 24.715 4.886 -10.303 1.00 78.81 103 GLU A N 1
ATOM 798 C CA . GLU A 1 103 ? 26.107 5.140 -10.713 1.00 78.81 103 GLU A CA 1
ATOM 799 C C . GLU A 1 103 ? 26.898 5.991 -9.694 1.00 78.81 103 GLU A C 1
ATOM 801 O O . GLU A 1 103 ? 28.084 6.254 -9.891 1.00 78.81 103 GLU A O 1
ATOM 806 N N . GLY A 1 104 ? 26.265 6.429 -8.599 1.00 78.69 104 GLY A N 1
ATOM 807 C CA . GLY A 1 104 ? 26.899 7.177 -7.512 1.00 78.69 104 GLY A CA 1
ATOM 808 C C . GLY A 1 104 ? 26.886 8.695 -7.694 1.00 78.69 104 GLY A C 1
ATOM 809 O O . GLY A 1 104 ? 27.530 9.407 -6.920 1.00 78.69 104 GLY A O 1
ATOM 810 N N . ARG A 1 105 ? 26.168 9.231 -8.691 1.00 77.06 105 ARG A N 1
ATOM 811 C CA . ARG A 1 105 ? 26.010 10.688 -8.825 1.00 77.06 105 ARG A CA 1
ATOM 812 C C . ARG A 1 105 ? 25.018 11.207 -7.782 1.00 77.06 105 ARG A C 1
ATOM 814 O O . ARG A 1 105 ? 24.033 10.553 -7.450 1.00 77.06 105 ARG A O 1
ATOM 821 N N . ALA A 1 106 ? 25.274 12.409 -7.269 1.00 72.31 106 ALA A N 1
ATOM 822 C CA . ALA A 1 106 ? 24.431 13.017 -6.245 1.00 72.31 106 ALA A CA 1
ATOM 823 C C . ALA A 1 106 ? 22.986 13.220 -6.735 1.00 72.31 106 ALA A C 1
ATOM 825 O O . ALA A 1 106 ? 22.756 13.614 -7.882 1.00 72.31 106 ALA A O 1
ATOM 826 N N . LYS A 1 107 ? 22.015 13.013 -5.834 1.00 70.38 107 LYS A N 1
ATOM 827 C CA . LYS A 1 107 ? 20.600 13.297 -6.092 1.00 70.38 107 LYS A CA 1
ATOM 828 C C . LYS A 1 107 ? 20.439 14.761 -6.501 1.00 70.38 107 LYS A C 1
ATOM 830 O O . LYS A 1 107 ? 20.633 15.669 -5.693 1.00 70.38 107 LYS A O 1
ATOM 835 N N . VAL A 1 108 ? 20.075 14.987 -7.760 1.00 66.06 108 VAL A N 1
ATOM 836 C CA . VAL A 1 108 ? 19.870 16.335 -8.293 1.00 66.06 108 VAL A CA 1
ATOM 837 C C . VAL A 1 108 ? 18.611 16.925 -7.660 1.00 66.06 108 VAL A C 1
ATOM 839 O O . VAL A 1 108 ? 17.535 16.336 -7.752 1.00 66.06 108 VAL A O 1
ATOM 842 N N . ALA A 1 109 ? 18.742 18.082 -7.007 1.00 65.31 109 ALA A N 1
ATOM 843 C CA . ALA A 1 109 ? 17.602 18.805 -6.454 1.00 65.31 109 ALA A CA 1
ATOM 844 C C . ALA A 1 109 ? 16.635 19.218 -7.577 1.00 65.31 109 ALA A C 1
ATOM 846 O O . ALA A 1 109 ? 17.055 19.700 -8.633 1.00 65.31 109 ALA A O 1
ATOM 847 N N . GLU A 1 110 ? 15.335 19.022 -7.361 1.00 67.38 110 GLU A N 1
ATOM 848 C CA . GLU A 1 110 ? 14.312 19.426 -8.323 1.00 67.38 110 GLU A CA 1
ATOM 849 C C . GLU A 1 110 ? 14.313 20.958 -8.462 1.00 67.38 110 GLU A C 1
ATOM 851 O O . GLU A 1 110 ? 14.200 21.686 -7.478 1.00 67.38 110 GLU A O 1
ATOM 856 N N . SER A 1 111 ? 14.484 21.454 -9.690 1.00 77.38 111 SER A N 1
ATOM 857 C CA . SER A 1 111 ? 14.449 22.885 -10.022 1.00 77.38 111 SER A CA 1
ATOM 858 C C . SER A 1 111 ? 13.157 23.211 -10.764 1.00 77.38 111 SER A C 1
ATOM 860 O O . SER A 1 111 ? 12.710 22.415 -11.589 1.00 77.38 111 SER A O 1
ATOM 862 N N . LEU A 1 112 ? 12.596 24.405 -10.544 1.00 72.69 112 LEU A N 1
ATOM 863 C CA . LEU A 1 112 ? 11.374 24.879 -11.211 1.00 72.69 112 LEU A CA 1
ATOM 864 C C . LEU A 1 112 ? 11.465 24.795 -12.746 1.00 72.69 112 LEU A C 1
ATOM 866 O O . LEU A 1 112 ? 10.497 24.424 -13.406 1.00 72.69 112 LEU A O 1
ATOM 870 N N . ALA A 1 113 ? 12.645 25.048 -13.323 1.00 73.44 113 ALA A N 1
ATOM 871 C CA . ALA A 1 113 ? 12.879 24.907 -14.763 1.00 73.44 113 ALA A CA 1
ATOM 872 C C . ALA A 1 113 ? 12.796 23.440 -15.243 1.00 73.44 113 ALA A C 1
ATOM 874 O O . ALA A 1 113 ? 12.330 23.157 -16.352 1.00 73.44 113 ALA A O 1
ATOM 875 N N . ARG A 1 114 ? 13.200 22.483 -14.394 1.00 68.44 114 ARG A N 1
ATOM 876 C CA . ARG A 1 114 ? 13.034 21.042 -14.654 1.00 68.44 114 ARG A CA 1
ATOM 877 C C . ARG A 1 114 ? 11.578 20.612 -14.519 1.00 68.44 114 ARG A C 1
ATOM 879 O O . ARG A 1 114 ? 11.137 19.779 -15.297 1.00 68.44 114 ARG A O 1
ATOM 886 N N . THR A 1 115 ? 10.814 21.211 -13.610 1.00 71.88 115 THR A N 1
ATOM 887 C CA . THR A 1 115 ? 9.376 20.938 -13.482 1.00 71.88 115 THR A CA 1
ATOM 888 C C . THR A 1 115 ? 8.607 21.390 -14.723 1.00 71.88 115 THR A C 1
ATOM 890 O O . THR A 1 115 ? 7.791 20.634 -15.236 1.00 71.88 115 THR A O 1
ATOM 893 N N . VAL A 1 116 ? 8.907 22.577 -15.268 1.00 75.94 116 VAL A N 1
ATOM 894 C CA . VAL A 1 116 ? 8.251 23.076 -16.494 1.00 75.94 116 VAL A CA 1
ATOM 895 C C . VAL A 1 116 ? 8.612 22.225 -17.712 1.00 75.94 116 VAL A C 1
ATOM 897 O O . VAL A 1 116 ? 7.737 21.841 -18.482 1.00 75.94 116 VAL A O 1
ATOM 900 N N . SER A 1 117 ? 9.888 21.866 -17.873 1.00 70.31 117 SER A N 1
ATOM 901 C CA . SER A 1 117 ? 10.296 20.943 -18.943 1.00 70.31 117 SER A CA 1
ATOM 902 C C . SER A 1 117 ? 9.741 19.530 -18.747 1.00 70.31 117 SER A C 1
ATOM 904 O O . SER A 1 117 ? 9.535 18.820 -19.734 1.00 70.31 117 SER A O 1
ATOM 906 N N . ALA A 1 118 ? 9.408 19.144 -17.510 1.00 68.44 118 ALA A N 1
ATOM 907 C CA . ALA A 1 118 ? 8.786 17.862 -17.233 1.00 68.44 118 ALA A CA 1
ATOM 908 C C . ALA A 1 118 ? 7.343 17.744 -17.743 1.00 68.44 118 ALA A C 1
ATOM 910 O O . ALA A 1 118 ? 6.882 16.625 -17.956 1.00 68.44 118 ALA A O 1
ATOM 911 N N . LEU A 1 119 ? 6.662 18.858 -18.053 1.00 71.81 119 LEU A N 1
ATOM 912 C CA . LEU A 1 119 ? 5.345 18.815 -18.701 1.00 71.81 119 LEU A CA 1
ATOM 913 C C . LEU A 1 119 ? 5.381 18.108 -20.061 1.00 71.81 119 LEU A C 1
ATOM 915 O O . LEU A 1 119 ? 4.403 17.481 -20.453 1.00 71.81 119 LEU A O 1
ATOM 919 N N . ARG A 1 120 ? 6.522 18.136 -20.760 1.00 71.44 120 ARG A N 1
ATOM 920 C CA . ARG A 1 120 ? 6.700 17.396 -22.017 1.00 71.44 120 ARG A CA 1
ATOM 921 C C . ARG A 1 120 ? 6.682 15.880 -21.810 1.00 71.44 120 ARG A C 1
ATOM 923 O O . ARG A 1 120 ? 6.321 15.152 -22.726 1.00 71.44 120 ARG A O 1
ATOM 930 N N . TYR A 1 121 ? 7.042 15.401 -20.622 1.00 67.88 121 TYR A N 1
ATOM 931 C CA . TYR A 1 121 ? 6.951 13.981 -20.304 1.00 67.88 121 TYR A CA 1
ATOM 932 C C . TYR A 1 121 ? 5.499 13.532 -20.089 1.00 67.88 121 TYR A C 1
ATOM 934 O O . TYR A 1 121 ? 5.219 12.367 -20.343 1.00 67.88 121 TYR A O 1
ATOM 942 N N . LEU A 1 122 ? 4.565 14.429 -19.723 1.00 68.19 122 LEU A N 1
ATOM 943 C CA . LEU A 1 122 ? 3.131 14.107 -19.592 1.00 68.19 122 LEU A CA 1
ATOM 944 C C . LEU A 1 122 ? 2.451 13.715 -20.912 1.00 68.19 122 LEU A C 1
ATOM 946 O O . LEU A 1 122 ? 1.402 13.083 -20.872 1.00 68.19 122 LEU A O 1
ATOM 950 N N . SER A 1 123 ? 3.030 14.046 -22.071 1.00 68.62 123 SER A N 1
ATOM 951 C CA . SER A 1 123 ? 2.490 13.647 -23.379 1.00 68.62 123 SER A CA 1
ATOM 952 C C . SER A 1 123 ? 3.083 12.343 -23.926 1.00 68.62 123 SER A C 1
ATOM 954 O O . SER A 1 123 ? 2.768 11.945 -25.048 1.00 68.62 123 SER A O 1
ATOM 956 N N . MET A 1 124 ? 3.954 11.669 -23.167 1.00 70.88 124 MET A N 1
ATOM 957 C CA . MET A 1 124 ? 4.570 10.413 -23.592 1.00 70.88 124 MET A CA 1
ATOM 958 C C . MET A 1 124 ? 3.673 9.211 -23.291 1.00 70.88 124 MET A C 1
ATOM 960 O O . MET A 1 124 ? 2.833 9.238 -22.401 1.00 70.88 124 MET A O 1
ATOM 964 N N . ASN A 1 125 ? 3.871 8.118 -24.029 1.00 72.38 125 ASN A N 1
ATOM 965 C CA . ASN A 1 125 ? 3.216 6.855 -23.710 1.00 72.38 125 ASN A CA 1
ATOM 966 C C . ASN A 1 125 ? 3.874 6.230 -22.463 1.00 72.38 125 ASN A C 1
ATOM 968 O O . ASN A 1 125 ? 5.031 5.793 -22.510 1.00 72.38 125 ASN A O 1
ATOM 972 N N . PHE A 1 126 ? 3.126 6.207 -21.357 1.00 70.81 126 PHE A N 1
ATOM 973 C CA . PHE A 1 126 ? 3.513 5.632 -20.061 1.00 70.81 126 PHE A CA 1
ATOM 974 C C . PHE A 1 126 ? 3.297 4.111 -19.983 1.00 70.81 126 PHE A C 1
ATOM 976 O O . PHE A 1 126 ? 3.562 3.492 -18.951 1.00 70.81 126 PHE A O 1
ATOM 983 N N . GLY A 1 127 ? 2.844 3.505 -21.083 1.00 79.06 127 GLY A N 1
ATOM 984 C CA . GLY A 1 127 ? 2.526 2.089 -21.168 1.00 79.06 127 GLY A CA 1
ATOM 985 C C . GLY A 1 127 ? 1.247 1.760 -20.403 1.00 79.06 127 GLY A C 1
ATOM 986 O O . GLY A 1 127 ? 0.265 2.495 -20.473 1.00 79.06 127 GLY A O 1
ATOM 987 N N . THR A 1 128 ? 1.260 0.642 -19.687 1.00 81.12 128 THR A N 1
ATOM 988 C CA . THR A 1 128 ? 0.083 0.096 -19.005 1.00 81.12 128 THR A CA 1
ATOM 989 C C . THR A 1 128 ? 0.115 0.414 -17.511 1.00 81.12 128 THR A C 1
ATOM 991 O O . THR A 1 128 ? 1.150 0.243 -16.856 1.00 81.12 128 THR A O 1
ATOM 994 N N . LEU A 1 129 ? -1.034 0.853 -16.988 1.00 85.62 129 LEU A N 1
ATOM 995 C CA . LEU A 1 129 ? -1.331 0.978 -15.562 1.00 85.62 129 LEU A CA 1
ATOM 996 C C . LEU A 1 129 ? -2.128 -0.243 -15.114 1.00 85.62 129 LEU A C 1
ATOM 998 O O . LEU A 1 129 ? -3.097 -0.632 -15.764 1.00 85.62 129 LEU A O 1
ATOM 1002 N N . THR A 1 130 ? -1.730 -0.825 -13.995 1.00 85.50 130 THR A N 1
ATOM 1003 C CA . THR A 1 130 ? -2.393 -1.991 -13.414 1.00 85.50 130 THR A CA 1
ATOM 1004 C C . THR A 1 130 ? -2.792 -1.640 -11.996 1.00 85.50 130 THR A C 1
ATOM 1006 O O . THR A 1 130 ? -1.952 -1.195 -11.216 1.00 85.50 130 THR A O 1
ATOM 1009 N N . VAL A 1 131 ? -4.077 -1.779 -11.691 1.00 89.31 131 VAL A N 1
ATOM 1010 C CA . VAL A 1 131 ? -4.632 -1.508 -10.365 1.00 89.31 131 VAL A CA 1
ATOM 1011 C C . VAL A 1 131 ? -5.212 -2.812 -9.855 1.00 89.31 131 VAL A C 1
ATOM 1013 O O . VAL A 1 131 ? -6.061 -3.410 -10.516 1.00 89.31 131 VAL A O 1
ATOM 1016 N N . HIS A 1 132 ? -4.728 -3.255 -8.704 1.00 88.50 132 HIS A N 1
ATOM 1017 C CA . HIS A 1 132 ? -5.263 -4.402 -7.995 1.00 88.50 132 HIS A CA 1
ATOM 1018 C C . HIS A 1 132 ? -5.901 -3.924 -6.697 1.00 88.50 132 HIS A C 1
ATOM 1020 O O . HIS A 1 132 ? -5.249 -3.261 -5.892 1.00 88.50 132 HIS A O 1
ATOM 1026 N N . ILE A 1 133 ? -7.163 -4.283 -6.498 1.00 91.69 133 ILE A N 1
ATOM 1027 C CA . ILE A 1 133 ? -7.906 -4.028 -5.266 1.00 91.69 133 ILE A CA 1
ATOM 1028 C C . ILE A 1 133 ? -8.080 -5.379 -4.589 1.00 91.69 133 ILE A C 1
ATOM 1030 O O . ILE A 1 133 ? -8.583 -6.314 -5.214 1.00 91.69 133 ILE A O 1
ATOM 1034 N N . ASP A 1 134 ? -7.617 -5.498 -3.349 1.00 89.12 134 ASP A N 1
ATOM 1035 C CA . ASP A 1 134 ? -7.830 -6.715 -2.572 1.00 89.12 134 ASP A CA 1
ATOM 1036 C C . ASP A 1 134 ? -9.340 -6.921 -2.333 1.00 89.12 134 ASP A C 1
ATOM 1038 O O . ASP A 1 134 ? -10.009 -5.987 -1.874 1.00 89.12 134 ASP A O 1
ATOM 1042 N N . PRO A 1 135 ? -9.909 -8.094 -2.673 1.00 87.31 135 PRO A N 1
ATOM 1043 C CA . PRO A 1 135 ? -11.327 -8.363 -2.453 1.00 87.31 135 PRO A CA 1
ATOM 1044 C C . PRO A 1 135 ? -11.706 -8.445 -0.971 1.00 87.31 135 PRO A C 1
ATOM 1046 O O . PRO A 1 135 ? -12.876 -8.251 -0.642 1.00 87.31 135 PRO A O 1
ATOM 1049 N N . GLU A 1 136 ? -10.758 -8.752 -0.083 1.00 90.75 136 GLU A N 1
ATOM 1050 C CA . GLU A 1 136 ? -11.017 -8.871 1.347 1.00 90.75 136 GLU A CA 1
ATOM 1051 C C . GLU A 1 136 ? -10.450 -7.652 2.096 1.00 90.75 136 GLU A C 1
ATOM 1053 O O . GLU A 1 136 ? -9.229 -7.522 2.235 1.00 90.75 136 GLU A O 1
ATOM 1058 N N . PRO A 1 137 ? -11.311 -6.752 2.612 1.00 92.00 137 PRO A N 1
ATOM 1059 C CA . PRO A 1 137 ? -10.851 -5.651 3.442 1.00 92.00 137 PRO A CA 1
ATOM 1060 C C . PRO A 1 137 ? -10.332 -6.177 4.783 1.00 92.00 137 PRO A C 1
ATOM 1062 O O . PRO A 1 137 ? -10.926 -7.057 5.408 1.00 92.00 137 PRO A O 1
ATOM 1065 N N . ILE A 1 138 ? -9.243 -5.588 5.266 1.00 91.31 138 ILE A N 1
ATOM 1066 C CA . ILE A 1 138 ? -8.694 -5.894 6.584 1.00 91.31 138 ILE A CA 1
ATOM 1067 C C . ILE A 1 138 ? -9.511 -5.127 7.623 1.00 91.31 138 ILE A C 1
ATOM 1069 O O . ILE A 1 138 ? -9.507 -3.893 7.642 1.00 91.31 138 ILE A O 1
ATOM 1073 N N . LYS A 1 139 ? -10.181 -5.865 8.508 1.00 91.06 139 LYS A N 1
ATOM 1074 C CA . LYS A 1 139 ? -10.859 -5.308 9.682 1.00 91.06 139 LYS A CA 1
ATOM 1075 C C . LYS A 1 139 ? -9.841 -5.012 10.775 1.00 91.06 139 LYS A C 1
ATOM 1077 O O . LYS A 1 139 ? -9.061 -5.889 11.161 1.00 91.06 139 LYS A O 1
ATOM 1082 N N . VAL A 1 140 ? -9.832 -3.782 11.281 1.00 90.50 140 VAL A N 1
ATOM 1083 C CA . VAL A 1 140 ? -8.898 -3.365 12.336 1.00 90.50 140 VAL A CA 1
ATOM 1084 C C . VAL A 1 140 ? -9.154 -4.167 13.612 1.00 90.50 140 VAL A C 1
ATOM 1086 O O . VAL A 1 140 ? -8.199 -4.618 14.253 1.00 90.50 140 VAL A O 1
ATOM 1089 N N . SER A 1 141 ? -10.422 -4.401 13.961 1.00 87.81 141 SER A N 1
ATOM 1090 C CA . SER A 1 141 ? -10.785 -5.103 15.194 1.00 87.81 141 SER A CA 1
ATOM 1091 C C . SER A 1 141 ? -10.257 -6.543 15.233 1.00 87.81 141 SER A C 1
ATOM 1093 O O . SER A 1 141 ? -9.756 -6.992 16.268 1.00 87.81 141 SER A O 1
ATOM 1095 N N . ASP A 1 142 ? -10.276 -7.252 14.103 1.00 88.50 142 ASP A N 1
ATOM 1096 C CA . ASP A 1 142 ? -9.793 -8.632 13.994 1.00 88.50 142 ASP A CA 1
ATOM 1097 C C . ASP A 1 142 ? -8.277 -8.726 14.192 1.00 88.50 142 ASP A C 1
ATOM 1099 O O . ASP A 1 142 ? -7.787 -9.597 14.919 1.00 88.50 142 ASP A O 1
ATOM 1103 N N . VAL A 1 143 ? -7.520 -7.785 13.617 1.00 88.44 143 VAL A N 1
ATOM 1104 C CA . VAL A 1 143 ? -6.063 -7.717 13.805 1.00 88.44 143 VAL A CA 1
ATOM 1105 C C . VAL A 1 143 ? -5.719 -7.433 15.267 1.00 88.44 143 VAL A C 1
ATOM 1107 O O . VAL A 1 143 ? -4.815 -8.062 15.817 1.00 88.44 143 VAL A O 1
ATOM 1110 N N . VAL A 1 144 ? -6.461 -6.538 15.922 1.00 88.12 144 VAL A N 1
ATOM 1111 C CA . VAL A 1 144 ? -6.253 -6.188 17.335 1.00 88.12 144 VAL A CA 1
ATOM 1112 C C . VAL A 1 144 ? -6.576 -7.365 18.263 1.00 88.12 144 VAL A C 1
ATOM 1114 O O . VAL A 1 144 ? -5.798 -7.655 19.174 1.00 88.12 144 VAL A O 1
ATOM 1117 N N . LYS A 1 145 ? -7.671 -8.096 18.018 1.00 86.00 145 LYS A N 1
ATOM 1118 C CA . LYS A 1 145 ? -8.024 -9.317 18.769 1.00 86.00 145 LYS A CA 1
ATOM 1119 C C . LYS A 1 145 ? -6.947 -10.391 18.624 1.00 86.00 145 LYS A C 1
ATOM 1121 O O . LYS A 1 145 ? -6.527 -10.977 19.625 1.00 86.00 145 LYS A O 1
ATOM 1126 N N . ARG A 1 146 ? -6.460 -10.609 17.395 1.00 86.88 146 ARG A N 1
ATOM 1127 C CA . ARG A 1 146 ? -5.351 -11.529 17.105 1.00 86.88 146 ARG A CA 1
ATOM 1128 C C . ARG A 1 146 ? -4.096 -11.127 17.880 1.00 86.88 146 ARG A C 1
ATOM 1130 O O . ARG A 1 146 ? -3.580 -11.952 18.633 1.00 86.88 146 ARG A O 1
ATOM 1137 N N . TRP A 1 147 ? -3.6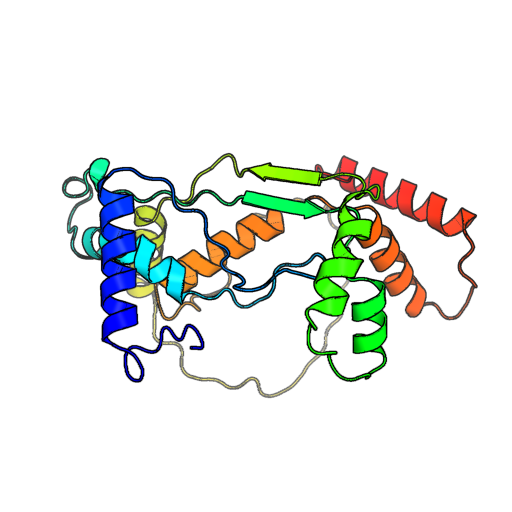88 -9.859 17.808 1.00 86.31 147 TRP A N 1
ATOM 1138 C CA . TRP A 1 147 ? -2.547 -9.331 18.565 1.00 86.31 147 TRP A CA 1
ATOM 1139 C C . TRP A 1 147 ? -2.691 -9.570 20.077 1.00 86.31 147 TRP A C 1
ATOM 1141 O O . TRP A 1 147 ? -1.774 -10.075 20.721 1.00 86.31 147 TRP A O 1
ATOM 1151 N N . MET A 1 148 ? -3.859 -9.276 20.660 1.00 83.50 148 MET A N 1
ATOM 1152 C CA . MET A 1 148 ? -4.110 -9.501 22.090 1.00 83.50 148 MET A CA 1
ATOM 1153 C C . MET A 1 148 ? -4.033 -10.980 22.489 1.00 83.50 148 MET A C 1
ATOM 1155 O O . MET A 1 148 ? -3.553 -11.297 23.580 1.00 83.50 148 MET A O 1
ATOM 1159 N N . SER A 1 149 ? -4.504 -11.888 21.631 1.00 82.75 149 SER A N 1
ATOM 1160 C CA . SER A 1 149 ? -4.423 -13.333 21.878 1.00 82.75 149 SER A CA 1
ATOM 1161 C C . SER A 1 149 ? -2.975 -13.836 21.889 1.00 82.75 149 SER A C 1
ATOM 1163 O O . SER A 1 149 ? -2.601 -14.611 22.770 1.00 82.75 149 SER A O 1
ATOM 1165 N N . GLU A 1 150 ? -2.138 -13.322 20.983 1.00 82.81 150 GLU A N 1
ATOM 1166 C CA . GLU A 1 150 ? -0.714 -13.655 20.889 1.00 82.81 150 GLU A CA 1
ATOM 1167 C C . GLU A 1 150 ? 0.054 -13.175 22.129 1.00 82.81 150 GLU A C 1
ATOM 1169 O O . GLU A 1 150 ? 0.887 -13.908 22.661 1.00 82.81 150 GLU A O 1
ATOM 1174 N N . GLN A 1 151 ? -0.281 -11.990 22.651 1.00 76.81 151 GLN A N 1
ATOM 1175 C CA . GLN A 1 151 ? 0.317 -11.456 23.881 1.00 76.81 151 GLN A CA 1
ATOM 1176 C C . GLN A 1 151 ? -0.062 -12.270 25.127 1.00 76.81 151 GLN A C 1
ATOM 1178 O O . GLN A 1 151 ? 0.773 -12.484 26.004 1.00 76.81 151 GLN A O 1
ATOM 1183 N N . LYS A 1 152 ? -1.304 -12.767 25.213 1.00 71.44 152 LYS A N 1
ATOM 1184 C CA . LYS A 1 152 ? -1.754 -13.623 26.329 1.00 71.44 152 LYS A CA 1
ATOM 1185 C C . LYS A 1 152 ? -1.141 -15.032 26.286 1.00 71.44 152 LYS A C 1
ATOM 1187 O O . LYS A 1 152 ? -1.070 -15.682 27.325 1.00 71.44 152 LYS A O 1
ATOM 1192 N N . GLY A 1 153 ? -0.702 -15.499 25.114 1.00 64.06 153 GLY A N 1
ATOM 1193 C CA . GLY A 1 153 ? -0.084 -16.815 24.909 1.00 64.06 153 GLY A CA 1
ATOM 1194 C C . GLY A 1 153 ? 1.449 -16.861 25.024 1.00 64.06 153 GLY A C 1
ATOM 1195 O O . GLY A 1 153 ? 2.027 -17.943 24.917 1.00 64.06 153 GLY A O 1
ATOM 1196 N N . GLY A 1 154 ? 2.128 -15.726 25.223 1.00 49.00 154 GLY A N 1
ATOM 1197 C CA . GLY A 1 154 ? 3.591 -15.634 25.187 1.00 49.00 154 GLY A CA 1
ATOM 1198 C C . GLY A 1 154 ? 4.283 -15.886 26.531 1.00 49.00 154 GLY A C 1
ATOM 1199 O O . GLY A 1 154 ? 4.295 -15.024 27.405 1.00 49.00 154 GLY A O 1
ATOM 1200 N N . GLN A 1 155 ? 4.954 -17.034 26.667 1.00 36.50 155 GLN A N 1
ATOM 1201 C CA . GLN A 1 155 ? 6.075 -17.187 27.605 1.00 36.50 155 GLN A CA 1
ATOM 1202 C C . GLN A 1 155 ? 7.220 -16.214 27.238 1.00 36.50 155 GLN A C 1
ATOM 1204 O O . GLN A 1 155 ? 7.452 -15.980 26.049 1.00 36.50 155 GLN A O 1
ATOM 1209 N N . PRO A 1 156 ? 7.971 -15.660 28.210 1.00 35.22 156 PRO A N 1
ATOM 1210 C CA . PRO A 1 156 ? 9.000 -14.664 27.933 1.00 35.22 156 PRO A CA 1
ATOM 1211 C C . PRO A 1 156 ? 10.252 -15.347 27.366 1.00 35.22 156 PRO A C 1
ATOM 1213 O O . PRO A 1 156 ? 10.957 -16.055 28.082 1.00 35.22 156 PRO A O 1
ATOM 1216 N N . LEU A 1 157 ? 10.557 -15.144 26.082 1.00 40.81 157 LEU A N 1
ATOM 1217 C CA . LEU A 1 157 ? 11.796 -15.650 25.487 1.00 40.81 157 LEU A CA 1
ATOM 1218 C C . LEU A 1 157 ? 12.893 -14.589 25.554 1.00 40.81 157 LEU A C 1
ATOM 1220 O O . LEU A 1 157 ? 12.838 -13.541 24.914 1.00 40.81 157 LEU A O 1
ATOM 1224 N N . ALA A 1 158 ? 13.877 -14.907 26.389 1.00 32.03 158 ALA A N 1
ATOM 1225 C CA . ALA A 1 158 ? 15.093 -14.162 26.628 1.00 32.03 158 ALA A CA 1
ATOM 1226 C C . ALA A 1 158 ? 15.825 -13.773 25.334 1.00 32.03 158 ALA A C 1
ATOM 1228 O O . ALA A 1 158 ? 15.913 -14.531 24.369 1.00 32.03 158 ALA A O 1
ATOM 1229 N N . ILE A 1 159 ? 16.409 -12.579 25.390 1.00 38.84 159 ILE A N 1
ATOM 1230 C CA . ILE A 1 159 ? 17.439 -12.055 24.497 1.00 38.84 159 ILE A CA 1
ATOM 1231 C C . ILE A 1 159 ? 18.515 -13.128 24.282 1.00 38.84 159 ILE A C 1
ATOM 1233 O O . ILE A 1 159 ? 19.303 -13.396 25.185 1.00 38.84 159 ILE A O 1
ATOM 1237 N N . LEU A 1 160 ? 18.591 -13.713 23.088 1.00 30.19 160 LEU A N 1
ATOM 1238 C CA . LEU A 1 160 ? 19.746 -14.498 22.657 1.00 30.19 160 LEU A CA 1
ATOM 1239 C C . LEU A 1 160 ? 20.173 -14.020 21.266 1.00 30.19 160 LEU A C 1
ATOM 1241 O O . LEU A 1 160 ? 19.519 -14.281 20.258 1.00 30.19 160 LEU A O 1
ATOM 1245 N N . LEU A 1 161 ? 21.277 -13.264 21.259 1.00 29.33 161 LEU A N 1
ATOM 1246 C CA . LEU A 1 161 ? 22.112 -12.967 20.091 1.00 29.33 161 LEU A CA 1
ATOM 1247 C C . LEU A 1 161 ? 22.318 -14.228 19.228 1.00 29.33 161 LEU A C 1
ATOM 1249 O O . LEU A 1 161 ? 22.569 -15.295 19.793 1.00 29.33 161 LEU A O 1
ATOM 1253 N N . PRO A 1 162 ? 22.359 -14.136 17.886 1.00 36.66 162 PRO A N 1
ATOM 1254 C CA . PRO A 1 162 ? 22.786 -15.265 17.079 1.00 36.66 162 PRO A CA 1
ATOM 1255 C C . PRO A 1 162 ? 24.320 -15.324 17.061 1.00 36.66 162 PRO A C 1
ATOM 1257 O O . PRO A 1 162 ? 24.989 -14.574 16.348 1.00 36.66 162 PRO A O 1
ATOM 1260 N N . LEU A 1 163 ? 24.873 -16.238 17.857 1.00 28.69 163 LEU A N 1
ATOM 1261 C CA . LEU A 1 163 ? 26.243 -16.720 17.740 1.00 28.69 163 LEU A CA 1
ATOM 1262 C C . LEU A 1 163 ? 26.274 -17.881 16.726 1.00 28.69 163 LEU A C 1
ATOM 1264 O O . LEU A 1 163 ? 25.722 -18.941 16.980 1.00 28.69 163 LEU A O 1
ATOM 1268 N N . ALA A 1 164 ? 26.910 -17.619 15.583 1.00 28.86 164 ALA A N 1
ATOM 1269 C CA . ALA A 1 164 ? 27.668 -18.527 14.711 1.00 28.86 164 ALA A CA 1
ATOM 1270 C C . ALA A 1 164 ? 27.101 -19.913 14.277 1.00 28.86 164 ALA A C 1
ATOM 1272 O O . ALA A 1 164 ? 26.957 -20.840 15.062 1.00 28.86 164 ALA A O 1
ATOM 1273 N N . THR A 1 165 ? 26.990 -20.058 12.943 1.00 28.34 165 THR A N 1
ATOM 1274 C CA . THR A 1 165 ? 27.377 -21.213 12.085 1.00 28.34 165 THR A CA 1
ATOM 1275 C C . THR A 1 165 ? 26.975 -22.649 12.453 1.00 28.34 165 THR A C 1
ATOM 1277 O O . THR A 1 165 ? 27.529 -23.244 13.370 1.00 28.34 165 THR A O 1
ATOM 1280 N N . SER A 1 166 ? 26.245 -23.311 11.546 1.00 27.98 166 SER A N 1
ATOM 1281 C CA . SER A 1 166 ? 26.777 -24.449 10.762 1.00 27.98 166 SER A CA 1
ATOM 1282 C C . SER A 1 166 ? 25.791 -24.959 9.695 1.00 27.98 166 SER A C 1
ATOM 1284 O O . SER A 1 166 ? 24.576 -24.921 9.841 1.00 27.98 166 SER A O 1
ATOM 1286 N N . SER A 1 167 ? 26.397 -25.383 8.590 1.00 31.02 167 SER A N 1
ATOM 1287 C CA . SER A 1 167 ? 25.934 -26.173 7.443 1.00 31.02 167 SER A CA 1
ATOM 1288 C C . SER A 1 167 ? 24.884 -27.263 7.690 1.00 31.02 167 SER A C 1
ATOM 1290 O O . SER A 1 167 ? 25.086 -28.081 8.581 1.00 31.02 167 SER A O 1
ATOM 1292 N N . THR A 1 168 ? 23.936 -27.439 6.757 1.00 27.64 168 THR A N 1
ATOM 1293 C CA . THR A 1 168 ? 23.804 -28.677 5.946 1.00 27.64 168 THR A CA 1
ATOM 1294 C C . THR A 1 168 ? 22.917 -28.435 4.713 1.00 27.64 168 THR A C 1
ATOM 1296 O O . THR A 1 168 ? 21.836 -27.863 4.822 1.00 27.64 168 THR A O 1
ATOM 1299 N N . LEU A 1 169 ? 23.397 -28.849 3.534 1.00 32.22 169 LEU A N 1
ATOM 1300 C CA . LEU A 1 169 ? 22.586 -29.072 2.335 1.00 32.22 169 LEU A CA 1
ATOM 1301 C C . LEU A 1 169 ? 21.865 -30.412 2.489 1.00 32.22 169 LEU A C 1
ATOM 1303 O O . LEU A 1 169 ? 22.559 -31.407 2.662 1.00 32.22 169 LEU A O 1
ATOM 1307 N N . GLU A 1 170 ? 20.551 -30.455 2.272 1.00 27.95 170 GLU A N 1
ATOM 1308 C CA . GLU A 1 170 ? 19.893 -31.642 1.719 1.00 27.95 170 GLU A CA 1
ATOM 1309 C C . GLU A 1 170 ? 18.796 -31.260 0.719 1.00 27.95 170 GLU A C 1
ATOM 1311 O O . GLU A 1 170 ? 18.020 -30.320 0.887 1.00 27.95 170 GLU A O 1
ATOM 1316 N N . SER A 1 171 ? 18.810 -32.014 -0.372 1.00 31.47 171 SER A N 1
ATOM 1317 C CA . SER A 1 171 ? 17.936 -31.994 -1.531 1.00 31.47 171 SER A CA 1
ATOM 1318 C C . SER A 1 171 ? 16.593 -32.670 -1.255 1.00 31.47 171 SER A C 1
ATOM 1320 O O . SER A 1 171 ? 16.576 -33.810 -0.798 1.00 31.47 171 SER A O 1
ATOM 1322 N N . SER A 1 172 ? 15.480 -32.066 -1.673 1.00 31.36 172 SER A N 1
ATOM 1323 C CA . SER A 1 172 ? 14.288 -32.839 -2.042 1.00 31.36 172 SER A CA 1
ATOM 1324 C C . SER A 1 172 ? 13.451 -32.128 -3.108 1.00 31.36 172 SER A C 1
ATOM 1326 O O . SER A 1 172 ? 13.092 -30.957 -3.005 1.00 31.36 172 SER A O 1
ATOM 1328 N N . THR A 1 173 ? 13.187 -32.869 -4.178 1.00 37.91 173 THR A N 1
ATOM 1329 C CA . THR A 1 173 ? 12.104 -32.676 -5.141 1.00 37.91 173 THR A CA 1
ATOM 1330 C C . THR A 1 173 ? 10.764 -32.806 -4.422 1.00 37.91 173 THR A C 1
ATOM 1332 O O . THR A 1 173 ? 10.493 -33.855 -3.844 1.00 37.91 173 THR A O 1
ATOM 1335 N N . GLY A 1 174 ? 9.927 -31.772 -4.471 1.00 29.94 174 GLY A N 1
ATOM 1336 C CA . GLY A 1 174 ? 8.590 -31.790 -3.882 1.00 29.94 174 GLY A CA 1
ATOM 1337 C C . GLY A 1 174 ? 7.701 -30.715 -4.496 1.00 29.94 174 GLY A C 1
ATOM 1338 O O . GLY A 1 174 ? 8.139 -29.585 -4.715 1.00 29.94 174 GLY A O 1
ATOM 1339 N N . ASP A 1 175 ? 6.470 -31.102 -4.815 1.00 25.39 175 ASP A N 1
ATOM 1340 C CA . ASP A 1 175 ? 5.424 -30.261 -5.381 1.00 25.39 175 ASP A CA 1
ATOM 1341 C C . ASP A 1 175 ? 5.226 -28.974 -4.569 1.00 25.39 175 ASP A C 1
ATOM 1343 O O . ASP A 1 175 ? 4.951 -28.993 -3.369 1.00 25.39 175 ASP A O 1
ATOM 1347 N N . TYR A 1 176 ? 5.361 -27.830 -5.243 1.00 36.84 176 TYR A N 1
ATOM 1348 C CA . TYR A 1 176 ? 5.078 -26.524 -4.658 1.00 36.84 176 TYR A CA 1
ATOM 1349 C C . TYR A 1 176 ? 3.560 -26.334 -4.578 1.00 36.84 176 TYR A C 1
ATOM 1351 O O . TYR A 1 176 ? 2.939 -25.772 -5.480 1.00 36.84 176 TYR A O 1
ATOM 1359 N N . SER A 1 177 ? 2.964 -26.835 -3.500 1.00 26.83 177 SER A N 1
ATOM 1360 C CA . SER A 1 177 ? 1.694 -26.323 -2.996 1.00 26.83 177 SER A CA 1
ATOM 1361 C C . SER A 1 177 ? 1.975 -24.975 -2.320 1.00 26.83 177 SER A C 1
ATOM 1363 O O . SER A 1 177 ? 2.947 -24.897 -1.559 1.00 26.83 177 SER A O 1
ATOM 1365 N N . PRO A 1 178 ? 1.204 -23.901 -2.572 1.00 36.25 178 PRO A N 1
ATOM 1366 C CA . PRO A 1 178 ? 1.308 -22.695 -1.768 1.00 36.25 178 PRO A CA 1
ATOM 1367 C C . PRO A 1 178 ? 0.815 -23.043 -0.361 1.00 36.25 178 PRO A C 1
ATOM 1369 O O . PRO A 1 178 ? -0.373 -22.971 -0.058 1.00 36.25 178 PRO A O 1
ATOM 1372 N N . SER A 1 179 ? 1.735 -23.488 0.496 1.00 29.64 179 SER A N 1
ATOM 1373 C CA . SER A 1 179 ? 1.463 -23.621 1.920 1.00 29.64 179 SER A CA 1
ATOM 1374 C C . SER A 1 179 ? 0.988 -22.263 2.440 1.00 29.64 179 SER A C 1
ATOM 1376 O O . SER A 1 179 ? 1.597 -21.247 2.081 1.00 29.64 179 SER A O 1
ATOM 1378 N N . PRO A 1 180 ? -0.053 -22.224 3.292 1.00 38.62 180 PRO A N 1
ATOM 1379 C CA . PRO A 1 180 ? -0.406 -21.017 4.022 1.00 38.62 180 PRO A CA 1
ATOM 1380 C C . PRO A 1 180 ? 0.869 -20.498 4.673 1.00 38.62 180 PRO A C 1
ATOM 1382 O O . PRO A 1 180 ? 1.574 -21.266 5.334 1.00 38.62 180 PRO A O 1
ATOM 1385 N N . VAL A 1 181 ? 1.209 -19.237 4.411 1.00 43.97 181 VAL A N 1
ATOM 1386 C CA . VAL A 1 181 ? 2.404 -18.611 4.974 1.00 43.97 181 VAL A CA 1
ATOM 1387 C C . VAL A 1 181 ? 2.342 -18.835 6.488 1.00 43.97 181 VAL A C 1
ATOM 1389 O O . VAL A 1 181 ? 1.391 -18.368 7.118 1.00 43.97 181 VAL A O 1
ATOM 1392 N N . PRO A 1 182 ? 3.280 -19.591 7.090 1.00 35.16 182 PRO A N 1
ATOM 1393 C CA . PRO A 1 182 ? 3.253 -19.791 8.527 1.00 35.16 182 PRO A CA 1
ATOM 1394 C C . PRO A 1 182 ? 3.404 -18.413 9.182 1.00 35.16 182 PRO A C 1
ATOM 1396 O O . PRO A 1 182 ? 4.245 -17.629 8.721 1.00 35.16 182 PRO A O 1
ATOM 1399 N N . PRO A 1 183 ? 2.616 -18.084 10.223 1.00 39.53 183 PRO A N 1
ATOM 1400 C CA . PRO A 1 183 ? 2.744 -16.804 10.900 1.00 39.53 183 PRO A CA 1
ATOM 1401 C C . PRO A 1 183 ? 4.181 -16.683 11.411 1.00 39.53 183 PRO A C 1
ATOM 1403 O O . PRO A 1 183 ? 4.634 -17.447 12.268 1.00 39.53 183 PRO A O 1
ATOM 1406 N N . LYS A 1 184 ? 4.950 -15.764 10.821 1.00 44.06 184 LYS A N 1
ATOM 1407 C CA . LYS A 1 184 ? 6.315 -15.467 11.258 1.00 44.06 184 LYS A CA 1
ATOM 1408 C C . LYS A 1 184 ? 6.204 -14.926 12.687 1.00 44.06 184 LYS A C 1
ATOM 1410 O O . LYS A 1 184 ? 5.726 -13.816 12.821 1.00 44.06 184 LYS A O 1
ATOM 1415 N N . SER A 1 185 ? 6.624 -15.715 13.692 1.00 42.50 185 SER A N 1
ATOM 1416 C CA . SER A 1 185 ? 7.012 -15.395 15.097 1.00 42.50 185 SER A CA 1
ATOM 1417 C C . SER A 1 185 ? 6.481 -14.086 15.734 1.00 42.50 185 SER A C 1
ATOM 1419 O O . SER A 1 185 ? 6.623 -13.043 15.106 1.00 42.50 185 SER A O 1
ATOM 1421 N N . PRO A 1 186 ? 6.086 -14.041 17.023 1.00 47.19 186 PRO A N 1
ATOM 1422 C CA . PRO A 1 186 ? 5.498 -12.846 17.644 1.00 47.19 186 PRO A CA 1
ATOM 1423 C C . PRO A 1 186 ? 6.526 -11.697 17.707 1.00 47.19 186 PRO A C 1
ATOM 1425 O O . PRO A 1 186 ? 7.364 -11.644 18.603 1.00 47.19 186 PRO A O 1
ATOM 1428 N N . ARG A 1 187 ? 6.537 -10.810 16.703 1.00 52.78 187 ARG A N 1
ATOM 1429 C CA . ARG A 1 187 ? 7.588 -9.791 16.498 1.00 52.78 187 ARG A CA 1
ATOM 1430 C C . ARG A 1 187 ? 7.078 -8.350 16.493 1.00 52.78 187 ARG A C 1
ATOM 1432 O O . ARG A 1 187 ? 7.871 -7.436 16.275 1.00 52.78 187 ARG A O 1
ATOM 1439 N N . TYR A 1 188 ? 5.790 -8.121 16.733 1.00 58.66 188 TYR A N 1
ATOM 1440 C CA . TYR A 1 188 ? 5.207 -6.782 16.653 1.00 58.66 188 TYR A CA 1
ATOM 1441 C C . TYR A 1 188 ? 5.100 -6.140 18.035 1.00 58.66 188 TYR A C 1
ATOM 1443 O O . TYR A 1 188 ? 4.328 -6.586 18.885 1.00 58.66 188 TYR A O 1
ATOM 1451 N N . ALA A 1 189 ? 5.854 -5.057 18.248 1.00 70.06 189 ALA A N 1
ATOM 1452 C CA . ALA A 1 189 ? 5.843 -4.321 19.513 1.00 70.06 189 ALA A CA 1
ATOM 1453 C C . ALA A 1 189 ? 4.508 -3.596 19.761 1.00 70.06 189 ALA A C 1
ATOM 1455 O O . ALA A 1 189 ? 4.152 -3.322 20.902 1.00 70.06 189 ALA A O 1
ATOM 1456 N N . THR A 1 190 ? 3.767 -3.278 18.694 1.00 84.06 190 THR A N 1
ATOM 1457 C CA . THR A 1 190 ? 2.480 -2.574 18.765 1.00 84.06 190 THR A CA 1
ATOM 1458 C C . THR A 1 190 ? 1.476 -3.179 17.778 1.00 84.06 190 THR A C 1
ATOM 1460 O O . THR A 1 190 ? 1.897 -3.652 16.716 1.00 84.06 190 THR A O 1
ATOM 1463 N N . PRO A 1 191 ? 0.160 -3.117 18.062 1.00 86.06 191 PRO A N 1
ATOM 1464 C CA . PRO A 1 191 ? -0.879 -3.573 17.127 1.00 86.06 191 PRO A CA 1
ATOM 1465 C C . PRO A 1 191 ? -0.811 -2.822 15.790 1.00 86.06 191 PRO A C 1
ATOM 1467 O O . PRO A 1 191 ? -1.014 -3.405 14.731 1.00 86.06 191 PRO A O 1
ATOM 1470 N N . TYR A 1 192 ? -0.433 -1.541 15.822 1.00 89.19 192 TYR A N 1
ATOM 1471 C CA . TYR A 1 192 ? -0.266 -0.720 14.625 1.00 89.19 192 TYR A CA 1
ATOM 1472 C C . TYR A 1 192 ? 0.849 -1.232 13.709 1.00 89.19 192 TYR A C 1
ATOM 1474 O O . TYR A 1 192 ? 0.743 -1.124 12.491 1.00 89.19 192 TYR A O 1
ATOM 1482 N N . GLN A 1 193 ? 1.920 -1.792 14.279 1.00 88.00 193 GLN A N 1
ATOM 1483 C CA . GLN A 1 193 ? 3.007 -2.377 13.499 1.00 88.00 193 GLN A CA 1
ATOM 1484 C C . GLN A 1 193 ? 2.577 -3.688 12.837 1.00 88.00 193 GLN A C 1
ATOM 1486 O O . GLN A 1 193 ? 2.903 -3.902 11.674 1.00 88.00 193 GLN A O 1
ATOM 1491 N N . GLN A 1 194 ? 1.820 -4.533 13.544 1.00 87.44 194 GLN A N 1
ATOM 1492 C CA . GLN A 1 194 ? 1.252 -5.750 12.955 1.00 87.44 194 GLN A CA 1
ATOM 1493 C C . GLN A 1 194 ? 0.302 -5.412 11.810 1.00 87.44 194 GLN A C 1
ATOM 1495 O O . GLN A 1 194 ? 0.366 -6.017 10.748 1.00 87.44 194 GLN A O 1
ATOM 1500 N N . LEU A 1 195 ? -0.545 -4.409 12.012 1.00 90.31 195 LEU A N 1
ATOM 1501 C CA . LEU A 1 195 ? -1.496 -3.953 11.015 1.00 90.31 195 LEU A CA 1
ATOM 1502 C C . LEU A 1 195 ? -0.795 -3.340 9.791 1.00 90.31 195 LEU A C 1
ATOM 1504 O O . LEU A 1 195 ? -1.161 -3.650 8.663 1.00 90.31 195 LEU A O 1
ATOM 1508 N N . ALA A 1 196 ? 0.260 -2.545 9.991 1.00 89.94 196 ALA A N 1
ATOM 1509 C CA . ALA A 1 196 ? 1.065 -2.012 8.891 1.00 89.94 196 ALA A CA 1
ATOM 1510 C C . ALA A 1 196 ? 1.741 -3.112 8.061 1.00 89.94 196 ALA A C 1
ATOM 1512 O O . ALA A 1 196 ? 1.798 -3.003 6.839 1.00 89.94 196 ALA A O 1
ATOM 1513 N N . GLU A 1 197 ? 2.262 -4.149 8.715 1.00 87.88 197 GLU A N 1
ATOM 1514 C CA . GLU A 1 197 ? 2.939 -5.262 8.043 1.00 87.88 197 GLU A CA 1
ATOM 1515 C C . GLU A 1 197 ? 1.946 -6.203 7.358 1.00 87.88 197 GLU A C 1
ATOM 1517 O O . GLU A 1 197 ? 2.223 -6.642 6.253 1.00 87.88 197 GLU A O 1
ATOM 1522 N N . GLU A 1 198 ? 0.764 -6.439 7.931 1.00 89.31 198 GLU A N 1
ATOM 1523 C CA . GLU A 1 198 ? -0.312 -7.174 7.253 1.00 89.31 198 GLU A CA 1
ATOM 1524 C C . GLU A 1 198 ? -0.732 -6.456 5.963 1.00 89.31 198 GLU A C 1
ATOM 1526 O O . GLU A 1 198 ? -0.783 -7.075 4.904 1.00 89.31 198 GLU A O 1
ATOM 1531 N N . VAL A 1 199 ? -0.969 -5.138 6.019 1.00 90.75 199 VAL A N 1
ATOM 1532 C CA . VAL A 1 199 ? -1.287 -4.351 4.816 1.00 90.75 199 VAL A CA 1
ATOM 1533 C C . VAL A 1 199 ? -0.139 -4.434 3.807 1.00 90.75 199 VAL A C 1
ATOM 1535 O O . VAL A 1 199 ? -0.390 -4.650 2.626 1.00 90.75 199 VAL A O 1
ATOM 1538 N N . ALA A 1 200 ? 1.111 -4.294 4.256 1.00 88.56 200 ALA A N 1
ATOM 1539 C CA . ALA A 1 200 ? 2.286 -4.387 3.392 1.00 88.56 200 ALA A CA 1
ATOM 1540 C C . ALA A 1 200 ? 2.397 -5.755 2.700 1.00 88.56 200 ALA A C 1
ATOM 1542 O O . ALA A 1 200 ? 2.560 -5.824 1.484 1.00 88.56 200 ALA A O 1
ATOM 1543 N N . ASP A 1 201 ? 2.253 -6.838 3.461 1.00 87.25 201 ASP A N 1
ATOM 1544 C CA . ASP A 1 201 ? 2.336 -8.202 2.949 1.00 87.25 201 ASP A CA 1
ATOM 1545 C C . ASP A 1 201 ? 1.188 -8.486 1.959 1.00 87.25 201 ASP A C 1
ATOM 1547 O O . ASP A 1 201 ? 1.426 -9.115 0.926 1.00 87.25 201 ASP A O 1
ATOM 1551 N N . ARG A 1 202 ? -0.032 -7.972 2.199 1.00 88.62 202 ARG A N 1
ATOM 1552 C CA . ARG A 1 202 ? -1.147 -8.079 1.237 1.00 88.62 202 ARG A CA 1
ATOM 1553 C C . ARG A 1 202 ? -0.910 -7.267 -0.036 1.00 88.62 202 ARG A C 1
ATOM 1555 O O . ARG A 1 202 ? -1.200 -7.754 -1.127 1.00 88.62 202 ARG A O 1
ATOM 1562 N N . LEU A 1 203 ? -0.358 -6.056 0.073 1.00 87.44 203 LEU A N 1
ATOM 1563 C CA . LEU A 1 203 ? -0.003 -5.237 -1.091 1.00 87.44 203 LEU A CA 1
ATOM 1564 C C . LEU A 1 203 ? 1.047 -5.928 -1.971 1.00 87.44 203 LEU A C 1
ATOM 1566 O O . LEU A 1 203 ? 0.896 -5.948 -3.196 1.00 87.44 203 LEU A O 1
ATOM 1570 N N . ASP A 1 204 ? 2.073 -6.515 -1.350 1.00 83.88 204 ASP A N 1
ATOM 1571 C CA . ASP A 1 204 ? 3.139 -7.248 -2.038 1.00 83.88 204 ASP A CA 1
ATOM 1572 C C . ASP A 1 204 ? 2.623 -8.556 -2.661 1.00 83.88 204 ASP A C 1
ATOM 1574 O O . ASP A 1 204 ? 2.948 -8.856 -3.811 1.00 83.88 204 ASP A O 1
ATOM 1578 N N . ALA A 1 205 ? 1.791 -9.322 -1.947 1.00 83.12 205 ALA A N 1
ATOM 1579 C CA . ALA A 1 205 ? 1.219 -10.575 -2.451 1.00 83.12 205 ALA A CA 1
ATOM 1580 C C . ALA A 1 205 ? 0.333 -10.365 -3.689 1.00 83.12 205 ALA A C 1
ATOM 1582 O O . ALA A 1 205 ? 0.306 -11.204 -4.590 1.00 83.12 205 ALA A O 1
ATOM 1583 N N . ASN A 1 206 ? -0.357 -9.227 -3.740 1.00 81.62 206 ASN A N 1
ATOM 1584 C CA . ASN A 1 206 ? -1.285 -8.870 -4.804 1.00 81.62 206 ASN A CA 1
ATOM 1585 C C . ASN A 1 206 ? -0.637 -8.077 -5.954 1.00 81.62 206 ASN A C 1
ATOM 1587 O O . ASN A 1 206 ? -1.312 -7.706 -6.918 1.00 81.62 206 ASN A O 1
ATOM 1591 N N . MET A 1 207 ? 0.666 -7.790 -5.880 1.00 81.31 207 MET A N 1
ATOM 1592 C CA . MET A 1 207 ? 1.351 -7.027 -6.917 1.00 81.31 207 MET A CA 1
ATOM 1593 C C . MET A 1 207 ? 1.513 -7.873 -8.194 1.00 81.31 207 MET A C 1
ATOM 1595 O O . MET A 1 207 ? 2.119 -8.949 -8.152 1.00 81.31 207 MET A O 1
ATOM 1599 N N . PRO A 1 208 ? 1.017 -7.413 -9.360 1.00 81.12 208 PRO A N 1
ATOM 1600 C CA . PRO A 1 208 ? 1.176 -8.163 -10.596 1.00 81.12 208 PRO A CA 1
ATOM 1601 C C . PRO A 1 208 ? 2.648 -8.240 -11.009 1.00 81.12 208 PRO A C 1
ATOM 1603 O O . PRO A 1 208 ? 3.417 -7.280 -10.910 1.00 81.12 208 PRO A O 1
ATOM 1606 N N . ILE A 1 209 ? 3.047 -9.395 -11.540 1.00 85.25 209 ILE A N 1
ATOM 1607 C CA . ILE A 1 209 ? 4.421 -9.598 -11.992 1.00 85.25 209 ILE A CA 1
ATOM 1608 C C . ILE A 1 209 ? 4.569 -8.987 -13.383 1.00 85.25 209 ILE A C 1
ATOM 1610 O O . ILE A 1 209 ? 4.128 -9.557 -14.381 1.00 85.25 209 ILE A O 1
ATOM 1614 N N . HIS A 1 210 ? 5.221 -7.831 -13.451 1.00 83.94 210 HIS A N 1
ATOM 1615 C CA . HIS A 1 210 ? 5.552 -7.185 -14.715 1.00 83.94 210 HIS A CA 1
ATOM 1616 C C . HIS A 1 210 ? 6.673 -7.910 -15.466 1.00 83.94 210 HIS A C 1
ATOM 1618 O O . HIS A 1 210 ? 7.612 -8.453 -14.876 1.00 83.94 210 HIS A O 1
ATOM 1624 N N . THR A 1 211 ? 6.638 -7.816 -16.794 1.00 85.25 211 THR A N 1
ATOM 1625 C CA . THR A 1 211 ? 7.700 -8.309 -17.686 1.00 85.25 211 THR A CA 1
ATOM 1626 C C . THR A 1 211 ? 9.104 -7.820 -17.286 1.00 85.25 211 THR A C 1
ATOM 1628 O O . THR A 1 211 ? 10.063 -8.590 -17.356 1.00 85.25 211 THR A O 1
ATOM 1631 N N . THR A 1 212 ? 9.242 -6.591 -16.775 1.00 84.19 212 THR A N 1
ATOM 1632 C CA . THR A 1 212 ? 10.517 -6.052 -16.262 1.00 84.19 212 THR A CA 1
ATOM 1633 C C . THR A 1 212 ? 11.086 -6.891 -15.113 1.00 84.19 212 THR A C 1
ATOM 1635 O O . THR A 1 212 ? 12.288 -7.157 -15.092 1.00 84.19 212 THR A O 1
ATOM 1638 N N . HIS A 1 213 ? 10.237 -7.375 -14.199 1.00 86.12 213 HIS A N 1
ATOM 1639 C CA . HIS A 1 213 ? 10.654 -8.251 -13.100 1.00 86.12 213 HIS A CA 1
ATOM 1640 C C . HIS A 1 213 ? 11.157 -9.602 -13.623 1.00 86.12 213 HIS A C 1
ATOM 1642 O O . HIS A 1 213 ? 12.165 -10.113 -13.139 1.00 86.12 213 HIS A O 1
ATOM 1648 N N . LEU A 1 214 ? 10.513 -10.154 -14.659 1.00 89.19 214 LEU A N 1
ATOM 1649 C CA . LEU A 1 214 ? 10.943 -11.407 -15.291 1.00 89.19 214 LEU A CA 1
ATOM 1650 C C . LEU A 1 214 ? 12.312 -11.265 -15.956 1.00 89.19 214 LEU A C 1
ATOM 1652 O O . LEU A 1 214 ? 13.185 -12.113 -15.776 1.00 89.19 214 LEU A O 1
ATOM 1656 N N . VAL A 1 215 ? 12.506 -10.180 -16.707 1.00 89.38 215 VAL A N 1
ATOM 1657 C CA . VAL A 1 215 ? 13.784 -9.876 -17.359 1.00 89.38 215 VAL A CA 1
ATOM 1658 C C . VAL A 1 215 ? 14.883 -9.694 -16.315 1.00 89.38 215 VAL A C 1
ATOM 1660 O O . VAL A 1 215 ? 15.942 -10.309 -16.438 1.00 89.38 215 VAL A O 1
ATOM 1663 N N . ALA A 1 216 ? 14.622 -8.918 -15.260 1.00 86.88 216 ALA A N 1
ATOM 1664 C CA . ALA A 1 216 ? 15.563 -8.723 -14.162 1.00 86.88 216 ALA A CA 1
ATOM 1665 C C . ALA A 1 216 ? 15.927 -10.051 -13.479 1.00 86.88 216 ALA A C 1
ATOM 1667 O O . ALA A 1 216 ? 17.109 -10.327 -13.283 1.00 86.88 216 ALA A O 1
ATOM 1668 N N . ALA A 1 217 ? 14.945 -10.909 -13.188 1.00 88.56 217 ALA A N 1
ATOM 1669 C CA . ALA A 1 217 ? 15.179 -12.224 -12.595 1.00 88.56 217 ALA A CA 1
ATOM 1670 C C . ALA A 1 217 ? 16.056 -13.117 -13.489 1.00 88.56 217 ALA A C 1
ATOM 1672 O O . ALA A 1 217 ? 16.995 -13.746 -13.004 1.00 88.56 217 ALA A O 1
ATOM 1673 N N . ILE A 1 218 ? 15.804 -13.137 -14.802 1.00 89.62 218 ILE A N 1
ATOM 1674 C CA . ILE A 1 218 ? 16.606 -13.904 -15.768 1.00 89.62 218 ILE A CA 1
ATOM 1675 C C . ILE A 1 218 ? 18.037 -13.360 -15.857 1.00 89.62 218 ILE A C 1
ATOM 1677 O O . ILE A 1 218 ? 18.985 -14.145 -15.913 1.00 89.62 218 ILE A O 1
ATOM 1681 N N . LEU A 1 219 ? 18.210 -12.036 -15.853 1.00 87.81 219 LEU A N 1
ATOM 1682 C CA . LEU A 1 219 ? 19.527 -11.397 -15.867 1.00 87.81 219 LEU A CA 1
ATOM 1683 C C . LEU A 1 219 ? 20.313 -11.683 -14.584 1.00 87.81 219 LEU A C 1
ATOM 1685 O O . LEU A 1 219 ? 21.493 -12.018 -14.658 1.00 87.81 219 LEU A O 1
ATOM 1689 N N . LEU A 1 220 ? 19.666 -11.610 -13.419 1.00 86.31 220 LEU A N 1
ATOM 1690 C CA . LEU A 1 220 ? 20.281 -11.948 -12.134 1.00 86.31 220 LEU A CA 1
ATOM 1691 C C . LEU A 1 220 ? 20.652 -13.429 -12.053 1.00 86.31 220 LEU A C 1
ATOM 1693 O O . LEU A 1 220 ? 21.742 -13.755 -11.590 1.00 86.31 220 LEU A O 1
ATOM 1697 N N . TRP A 1 221 ? 19.794 -14.317 -12.557 1.00 86.62 221 TRP A N 1
ATOM 1698 C CA . TRP A 1 221 ? 20.100 -15.741 -12.668 1.00 86.62 221 TRP A CA 1
ATOM 1699 C C . TRP A 1 221 ? 21.322 -15.983 -13.564 1.00 86.62 221 TRP A C 1
ATOM 1701 O O . TRP A 1 221 ? 22.229 -16.726 -13.196 1.00 86.62 221 TRP A O 1
ATOM 1711 N N . LYS A 1 222 ? 21.395 -15.297 -14.712 1.00 84.19 222 LYS A N 1
ATOM 1712 C CA . LYS A 1 222 ? 22.508 -15.434 -15.658 1.00 84.19 222 LYS A CA 1
ATOM 1713 C C . LYS A 1 222 ? 23.800 -14.779 -15.164 1.00 84.19 222 LYS A C 1
ATOM 1715 O O . LYS A 1 222 ? 24.870 -15.233 -15.542 1.00 84.19 222 LYS A O 1
ATOM 1720 N N . ARG A 1 223 ? 23.740 -13.770 -14.286 1.00 81.38 223 ARG A N 1
ATOM 1721 C CA . ARG A 1 223 ? 24.933 -13.145 -13.677 1.00 81.38 223 ARG A CA 1
ATOM 1722 C C . ARG A 1 223 ? 25.842 -14.170 -12.993 1.00 81.38 223 ARG A C 1
ATOM 1724 O O . ARG A 1 223 ? 27.050 -13.967 -12.950 1.00 81.38 223 ARG A O 1
ATOM 1731 N N . HIS A 1 224 ? 25.263 -15.243 -12.457 1.00 71.25 224 HIS A N 1
ATOM 1732 C CA . HIS A 1 224 ? 26.002 -16.310 -11.785 1.00 71.25 224 HIS A CA 1
ATOM 1733 C C . HIS A 1 224 ? 26.563 -17.372 -12.757 1.00 71.25 224 HIS A C 1
ATOM 1735 O O . HIS A 1 224 ? 27.312 -18.256 -12.345 1.00 71.25 224 HIS A O 1
ATOM 1741 N N . ASP A 1 225 ? 26.209 -17.293 -14.042 1.00 74.81 225 ASP A N 1
ATOM 1742 C CA . ASP A 1 225 ? 26.621 -18.211 -15.100 1.00 74.81 225 ASP A CA 1
ATOM 1743 C C . ASP A 1 225 ? 27.525 -17.474 -16.102 1.00 74.81 225 ASP A C 1
ATOM 1745 O O . ASP A 1 225 ? 27.069 -16.820 -17.042 1.00 74.81 225 ASP A O 1
ATOM 1749 N N . SER A 1 226 ? 28.837 -17.572 -15.887 1.00 61.72 226 SER A N 1
ATOM 1750 C CA . SER A 1 226 ? 29.882 -16.817 -16.597 1.00 61.72 226 SER A CA 1
ATOM 1751 C C . SER A 1 226 ? 30.046 -17.159 -18.088 1.00 61.72 226 SER A C 1
ATOM 1753 O O . SER A 1 226 ? 30.982 -16.677 -18.722 1.00 61.72 226 SER A O 1
ATOM 1755 N N . SER A 1 227 ? 29.199 -18.021 -18.659 1.00 60.66 227 SER A N 1
ATOM 1756 C CA . SER A 1 227 ? 29.542 -18.794 -19.858 1.00 60.66 227 SER A CA 1
ATOM 1757 C C . SER A 1 227 ? 28.847 -18.384 -21.169 1.00 60.66 227 SER A C 1
ATOM 1759 O O . SER A 1 227 ? 29.238 -18.881 -22.224 1.00 60.66 227 SER A O 1
ATOM 1761 N N . SER A 1 228 ? 27.879 -17.451 -21.192 1.00 66.31 228 SER A N 1
ATOM 1762 C CA . SER A 1 228 ? 27.376 -16.933 -22.483 1.00 66.31 228 SER A CA 1
ATOM 1763 C C . SER A 1 228 ? 26.811 -15.515 -22.442 1.00 66.31 228 SER A C 1
ATOM 1765 O O . SER A 1 228 ? 26.086 -15.141 -21.519 1.00 66.31 228 SER A O 1
ATOM 1767 N N . ALA A 1 229 ? 27.061 -14.762 -23.519 1.00 76.19 229 ALA A N 1
ATOM 1768 C CA . ALA A 1 229 ? 26.365 -13.514 -23.807 1.00 76.19 229 ALA A CA 1
ATOM 1769 C C . ALA A 1 229 ? 24.844 -13.741 -23.876 1.00 76.19 229 ALA A C 1
ATOM 1771 O O . ALA A 1 229 ? 24.366 -14.793 -24.315 1.00 76.19 229 ALA A O 1
ATOM 1772 N N . VAL A 1 230 ? 24.082 -12.745 -23.429 1.00 82.38 230 VAL A N 1
ATOM 1773 C CA . VAL A 1 230 ? 22.618 -12.773 -23.431 1.00 82.38 230 VAL A CA 1
ATOM 1774 C C . VAL A 1 230 ? 22.126 -12.275 -24.786 1.00 82.38 230 VAL A C 1
ATOM 1776 O O . VAL A 1 230 ? 22.191 -11.082 -25.070 1.00 82.38 230 VAL A O 1
ATOM 1779 N N . SER A 1 231 ? 21.645 -13.183 -25.637 1.00 88.50 231 SER A N 1
ATOM 1780 C CA . SER A 1 231 ? 21.007 -12.795 -26.897 1.00 88.50 231 SER A CA 1
ATOM 1781 C C . SER A 1 231 ? 19.552 -12.380 -26.669 1.00 88.50 231 SER A C 1
ATOM 1783 O O . SER A 1 231 ? 18.869 -12.897 -25.779 1.00 88.50 231 SER A O 1
ATOM 1785 N N . HIS A 1 232 ? 19.052 -11.466 -27.503 1.00 88.81 232 HIS A N 1
ATOM 1786 C CA . HIS A 1 232 ? 17.652 -11.037 -27.453 1.00 88.81 232 HIS A CA 1
ATOM 1787 C C . HIS A 1 232 ? 16.686 -12.221 -27.630 1.00 88.81 232 HIS A C 1
ATOM 1789 O O . HIS A 1 232 ? 15.737 -12.360 -26.864 1.00 88.81 232 HIS A O 1
ATOM 1795 N N . ALA A 1 233 ? 16.969 -13.120 -28.581 1.00 89.62 233 ALA A N 1
ATOM 1796 C CA . ALA A 1 233 ? 16.158 -14.316 -28.816 1.00 89.62 233 ALA A CA 1
ATOM 1797 C C . ALA A 1 233 ? 16.076 -15.215 -27.569 1.00 89.62 233 ALA A C 1
ATOM 1799 O O . ALA A 1 233 ? 14.984 -15.597 -27.155 1.00 89.62 233 ALA A O 1
ATOM 1800 N N . MET A 1 234 ? 17.213 -15.459 -26.902 1.00 88.12 234 MET A N 1
ATOM 1801 C CA . MET A 1 234 ? 17.244 -16.233 -25.658 1.00 88.12 234 MET A CA 1
ATOM 1802 C C . MET A 1 234 ? 16.407 -15.570 -24.558 1.00 88.12 234 MET A C 1
ATOM 1804 O O . MET A 1 234 ? 15.715 -16.259 -23.809 1.00 88.12 234 MET A O 1
ATOM 1808 N N . MET A 1 235 ? 16.478 -14.242 -24.432 1.00 90.06 235 MET A N 1
ATOM 1809 C CA . MET A 1 235 ? 15.712 -13.518 -23.419 1.00 90.06 235 MET A CA 1
ATOM 1810 C C . MET A 1 235 ? 14.210 -13.642 -23.664 1.00 90.06 235 MET A C 1
ATOM 1812 O O . MET A 1 235 ? 13.475 -13.966 -22.735 1.00 90.06 235 MET A O 1
ATOM 1816 N N . VAL A 1 236 ? 13.765 -13.457 -24.907 1.00 92.75 236 VAL A N 1
ATOM 1817 C CA . VAL A 1 236 ? 12.355 -13.602 -25.282 1.00 92.75 236 VAL A CA 1
ATOM 1818 C C . VAL A 1 236 ? 11.846 -15.007 -24.959 1.00 92.75 236 VAL A C 1
ATOM 1820 O O . VAL A 1 236 ? 10.795 -15.144 -24.331 1.00 92.75 236 VAL A O 1
ATOM 1823 N N . ASP A 1 237 ? 12.600 -16.048 -25.311 1.00 93.19 237 ASP A N 1
ATOM 1824 C CA . ASP A 1 237 ? 12.190 -17.430 -25.055 1.00 93.19 237 ASP A CA 1
ATOM 1825 C C . ASP A 1 237 ? 12.141 -17.754 -23.559 1.00 93.19 237 ASP A C 1
ATOM 1827 O O . ASP A 1 237 ? 11.164 -18.337 -23.083 1.00 93.19 237 ASP A O 1
ATOM 1831 N N . LYS A 1 238 ? 13.137 -17.310 -22.782 1.00 92.06 238 LYS A N 1
ATOM 1832 C CA . LYS A 1 238 ? 13.146 -17.500 -21.323 1.00 92.06 238 LYS A CA 1
ATOM 1833 C C . LYS A 1 238 ? 12.026 -16.730 -20.630 1.00 92.06 238 LYS A C 1
ATOM 1835 O O . LYS A 1 238 ? 11.411 -17.275 -19.717 1.00 92.06 238 LYS A O 1
ATOM 1840 N N . VAL A 1 239 ? 11.732 -15.501 -21.056 1.00 93.69 239 VAL A N 1
ATOM 1841 C CA . VAL A 1 239 ? 10.620 -14.706 -20.511 1.00 93.69 239 VAL A CA 1
ATOM 1842 C C . VAL A 1 239 ? 9.285 -15.375 -20.826 1.00 93.69 239 VAL A C 1
ATOM 1844 O O . VAL A 1 239 ? 8.460 -15.515 -19.926 1.00 93.69 239 VAL A O 1
ATOM 1847 N N . ARG A 1 240 ? 9.074 -15.851 -22.061 1.00 93.94 240 ARG A N 1
ATOM 1848 C CA . ARG A 1 240 ? 7.859 -16.597 -22.434 1.00 93.94 240 ARG A CA 1
ATOM 1849 C C . ARG A 1 240 ? 7.707 -17.870 -21.612 1.00 93.94 240 ARG A C 1
ATOM 1851 O O . ARG A 1 240 ? 6.630 -18.126 -21.076 1.00 93.94 240 ARG A O 1
ATOM 1858 N N . TRP A 1 241 ? 8.786 -18.640 -21.473 1.00 94.00 241 TRP A N 1
ATOM 1859 C CA . TRP A 1 241 ? 8.804 -19.838 -20.641 1.00 94.00 241 TRP A CA 1
ATOM 1860 C C . TRP A 1 241 ? 8.441 -19.511 -19.188 1.00 94.00 241 TRP A C 1
ATOM 1862 O O . TRP A 1 241 ? 7.499 -20.099 -18.654 1.00 94.00 241 TRP A O 1
ATOM 1872 N N . LEU A 1 242 ? 9.110 -18.531 -18.577 1.00 93.62 242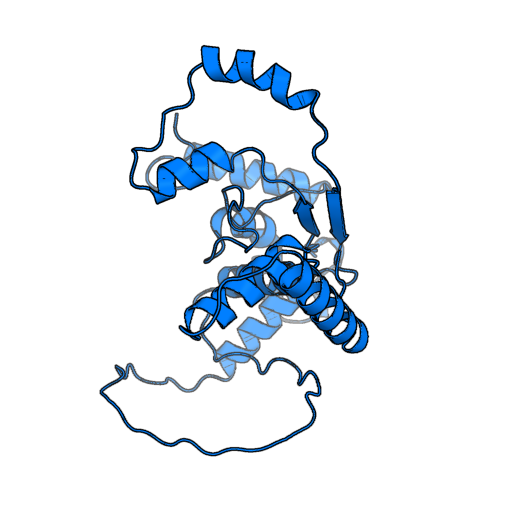 LEU A N 1
ATOM 1873 C CA . LEU A 1 242 ? 8.884 -18.150 -17.184 1.00 93.62 242 LEU A CA 1
ATOM 1874 C C . LEU A 1 242 ? 7.468 -17.601 -16.970 1.00 93.62 242 LEU A C 1
ATOM 1876 O O . LEU A 1 242 ? 6.787 -18.013 -16.037 1.00 93.62 242 LEU A O 1
ATOM 1880 N N . SER A 1 243 ? 6.983 -16.751 -17.876 1.00 92.94 243 SER A N 1
ATOM 1881 C CA . SER A 1 243 ? 5.607 -16.245 -17.860 1.00 92.94 243 SER A CA 1
ATOM 1882 C C . SER A 1 243 ? 4.592 -17.390 -17.919 1.00 92.94 243 SER A C 1
ATOM 1884 O O . SER A 1 243 ? 3.676 -17.447 -17.101 1.00 92.94 243 SER A O 1
ATOM 1886 N N . SER A 1 244 ? 4.785 -18.363 -18.819 1.00 93.25 244 SER A N 1
ATOM 1887 C CA . SER A 1 244 ? 3.906 -19.536 -18.921 1.00 93.25 244 SER A CA 1
ATOM 1888 C C . SER A 1 244 ? 3.926 -20.406 -17.660 1.00 93.25 244 SER A C 1
ATOM 1890 O O . SER A 1 244 ? 2.920 -21.014 -17.300 1.00 93.25 244 SER A O 1
ATOM 1892 N N . LEU A 1 245 ? 5.073 -20.494 -16.985 1.00 93.62 245 LEU A N 1
ATOM 1893 C CA . LEU A 1 245 ? 5.233 -21.260 -15.754 1.00 93.62 245 LEU A CA 1
ATOM 1894 C C . LEU A 1 245 ? 4.521 -20.571 -14.587 1.00 93.62 245 LEU A C 1
ATOM 1896 O O . LEU A 1 245 ? 3.800 -21.231 -13.846 1.00 93.62 245 LEU A O 1
ATOM 1900 N N . LEU A 1 246 ? 4.668 -19.252 -14.460 1.00 91.50 246 LEU A N 1
ATOM 1901 C CA . LEU A 1 246 ? 4.016 -18.463 -13.413 1.00 91.50 246 LEU A CA 1
A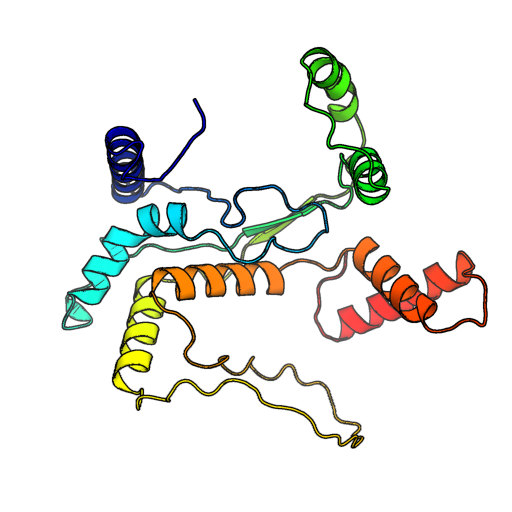TOM 1902 C C . LEU A 1 246 ? 2.493 -18.438 -13.583 1.00 91.50 246 LEU A C 1
ATOM 1904 O O . LEU A 1 246 ? 1.773 -18.679 -12.618 1.00 91.50 246 LEU A O 1
ATOM 1908 N N . ARG A 1 247 ? 2.000 -18.268 -14.817 1.00 91.25 247 ARG A N 1
ATOM 1909 C CA . ARG A 1 247 ? 0.560 -18.343 -15.116 1.00 91.25 247 ARG A CA 1
ATOM 1910 C C . ARG A 1 247 ? -0.031 -19.709 -14.766 1.00 91.25 247 ARG A C 1
ATOM 1912 O O . ARG A 1 247 ? -1.122 -19.776 -14.215 1.00 91.25 247 ARG A O 1
ATOM 1919 N N . ARG A 1 248 ? 0.703 -20.801 -15.021 1.00 93.62 248 ARG A N 1
ATOM 1920 C CA . ARG A 1 248 ? 0.290 -22.159 -14.614 1.00 93.62 248 ARG A CA 1
ATOM 1921 C C . ARG A 1 248 ? 0.207 -22.339 -13.098 1.00 93.62 248 ARG A C 1
ATOM 1923 O O . ARG A 1 248 ? -0.555 -23.181 -12.645 1.00 93.62 248 ARG A O 1
ATOM 1930 N N . ARG A 1 249 ? 0.956 -21.551 -12.325 1.00 89.69 249 ARG A N 1
ATOM 1931 C CA . ARG A 1 249 ? 0.889 -21.522 -10.856 1.00 89.69 249 ARG A CA 1
ATOM 1932 C C . ARG A 1 249 ? -0.179 -20.566 -10.311 1.00 89.69 249 ARG A C 1
ATOM 1934 O O . ARG A 1 249 ? -0.229 -20.362 -9.106 1.00 89.69 249 ARG A O 1
ATOM 1941 N N . GLY A 1 250 ? -1.011 -19.980 -11.175 1.00 84.94 250 GLY A N 1
ATOM 1942 C CA . GLY A 1 250 ? -2.079 -19.061 -10.775 1.00 84.94 250 GLY A CA 1
ATOM 1943 C C . GLY A 1 250 ? -1.624 -17.624 -10.514 1.00 84.94 250 GLY A C 1
ATOM 1944 O O . GLY A 1 250 ? -2.408 -16.835 -10.003 1.00 84.94 250 GLY A O 1
ATOM 1945 N N . LEU A 1 251 ? -0.384 -17.260 -10.863 1.00 83.75 251 LEU A N 1
ATOM 1946 C CA . LEU A 1 251 ? 0.115 -15.894 -10.690 1.00 83.75 251 LEU A CA 1
ATOM 1947 C C . LEU A 1 251 ? -0.247 -15.009 -11.888 1.00 83.75 251 LEU A C 1
ATOM 1949 O O . LEU A 1 251 ? -0.112 -15.410 -13.051 1.00 83.75 251 LEU A O 1
ATOM 1953 N N . THR A 1 252 ? -0.638 -13.770 -11.599 1.00 82.38 252 THR A N 1
ATOM 1954 C CA . THR A 1 252 ? -0.956 -12.761 -12.613 1.00 82.38 252 THR A CA 1
ATOM 1955 C C . THR A 1 252 ? 0.326 -12.136 -13.158 1.00 82.38 252 THR A C 1
ATOM 1957 O O . THR A 1 252 ? 1.047 -11.429 -12.454 1.00 82.38 252 THR A O 1
ATOM 1960 N N . VAL A 1 253 ? 0.608 -12.400 -14.435 1.00 83.56 253 VAL A N 1
ATOM 1961 C CA . VAL A 1 253 ? 1.761 -11.850 -15.163 1.00 83.56 253 VAL A CA 1
ATOM 1962 C C . VAL A 1 253 ? 1.272 -10.888 -16.241 1.00 83.56 253 VAL A C 1
ATOM 1964 O O . VAL A 1 253 ? 0.330 -11.222 -16.969 1.00 83.56 253 VAL A O 1
ATOM 1967 N N . ILE A 1 254 ? 1.924 -9.729 -16.362 1.00 76.44 254 ILE A N 1
ATOM 1968 C CA . ILE A 1 254 ? 1.560 -8.646 -17.291 1.00 76.44 254 ILE A CA 1
ATOM 1969 C C . ILE A 1 254 ? 2.719 -8.311 -18.233 1.00 76.44 254 ILE A C 1
ATOM 1971 O O . ILE A 1 254 ? 3.873 -8.098 -17.773 1.00 76.44 254 ILE A O 1
#

Secondary structure (DSSP, 8-state):
------TTT-HHHHHHHHHHHHHHHHTT------TTSS--SSSS--SSP-HHHHHHHHHHHHHHHHH-SSTTS--GGG--EE--EEEEESS-TTHHHHHHHHTT---PPP-HHHHHHHGGGGGS----EEEEE-SSPEEHHHHHHHHHHHHHT--------------------------------S--SSHHHHHHHHHHHHHHHT--B-HHHHHHHHHHHHHT-TT----HHHHHHHHHHHHHHHHHTT--B-

=== Feature glossary ===
The record interleaves many kinds of information about one protein. Here is each kind framed as the question it answers.

Q: What are the backbone torsion angles?
A: φ (phi) and ψ (psi) are the two rotatable backbone dihedrals per residue: φ is the C(i-1)–N–Cα–C torsion, ψ is the N–Cα–C–N(i+1) torsion, both in degrees on (−180°, 180°]. α-helical residues cluster near (−60°, −45°); β-strand residues near (−120°, +130°). A Ramachandran plot is simply a scatter of (φ, ψ) for every residue.

Q: What is the amino-acid chain?
A: This is the polypeptide sequence — one letter per residue, N-terminus first. Length ranges from a few dozen residues for small domains to over a thousand for large multi-domain proteins.

Q: How mobile is each atom in the crystal?
A: For experimental (PDB) structures, the B-factor (temperature factor) quantifies the positional spread of each atom in the crystal — a combination of thermal vibration and static disorder — in units of Å². High B-factors mark flexible loops or poorly resolved regions; low B-factors mark the rigid, well-ordered core.

Q: Are the domains correctly placed relative to each other?
A: Predicted Aligned Error (PAE) is an AlphaFold confidence matrix: entry (i, j) is the expected error in the position of residue j, in ångströms, when the prediction is superimposed on the true structure at residue i. Low PAE within a block of residues means that block is internally rigid and well-predicted; high PAE between two blocks means their relative placement is uncertain even if each block individually is confident.

Q: How confident is the AlphaFold model at each residue?
A: pLDDT is the predicted lDDT-Cα score: AlphaFold's confidence that the local environment of each residue (all inter-atomic distances within 15 Å) is correctly placed. It is a per-residue number between 0 and 100, with higher meaning more reliable.

Q: What family and function is it annotated with?
A: Functional annotations link the protein to curated databases. InterPro entries identify conserved domains and families by matching the sequence against member-database signatures (Pfam, PROSITE, CDD, …). Gene Ontology (GO) terms describe molecular function, biological process, and cellular component in a controlled vocabulary. CATH places the structure in a hierarchical fold classification (Class/Architecture/Topology/Homologous-superfamily). The organism is the source species.

Q: How big and how compact is the whole molecule?
A: Three whole-structure scalars: the radius of gyration (RMS distance of Cα from centroid, in Å), the count of Cα–Cα contacts (pairs closer than 8 Å and separated by more than four residues in sequence — i.e. tertiary, not local, contacts), and the bounding-box dimensions. Together they distinguish compact globular folds from extended fibres or disordered chains.

Q: What known structures does this most resemble?
A: The Foldseek neighbor list gives the closest experimentally determined structures in the PDB, ranked by structural alignment. TM-score near 1 means near-identical fold; near 0.3 means only rough topology match. This is how one finds what a novel AlphaFold prediction most resembles in the solved-structure universe.

Q: Which residues are buried vs exposed?
A: SASA measures how much of the protein is reachable by solvent. It is computed by rolling a water-sized probe over the atomic surface and summing the exposed area (Å²). Per-residue SASA distinguishes core (buried, low SASA) from surface (exposed, high SASA) residues; total SASA is a whole-molecule size measure.

Q: Which residues are in helices, strands, or loops?
A: Eight-state secondary structure (DSSP): H is the canonical α-helix, G the tighter 3₁₀-helix, I the wider π-helix; E/B are β-structure, T and S are turns and bends, and '-' is everything else. DSSP derives these from the pattern of main-chain N–H···O=C hydrogen bonds, not from the sequence.

Q: Where is each backbone atom in 3D?
A: Structure coordinates are given as an mmCIF _atom_site loop: one row per atom with element, residue name, chain id, sequence number, and x/y/z position in Å. Only the four main-chain atoms per residue are included here; side chains are omitted to keep the record compact.

Q: What if only a Cα trace is available?
A: Three-state secondary structure (P-SEA) collapses the eight DSSP classes into helix (a), strand (b), and coil (c). P-SEA assigns these from Cα geometry alone — distances and angles — without requiring backbone oxygens, so it works on any Cα trace.

Q: What do the rendered images show?
A: The six renders are orthographic views along the three Cartesian axes in both directions. Representation (cartoon, sticks, or surface) and color scheme (sequence-rainbow or by-chain) vary across proteins so the training set covers all the common visualization conventions.

Q: What does the local fold look like, residue by residue?
A: Foldseek's 3Di representation compresses backbone geometry into a per-residue letter drawn from a learned twenty-state alphabet. It captures the tertiary interaction pattern around each residue — which residues are packed against it in space, regardless of where they are in sequence.

Q: What do the diagnostic plots show?
A: The contact map is a binary N×N matrix image: pixel (i, j) is dark where Cα_i and Cα_j are within 8 Å and |i−j|>4. Because the |i−j|>4 filter removes local helical contacts, off-diagonal stripes parallel to the main diagonal indicate parallel β-sheets; stripes perpendicular to it indicate antiparallel β-sheets. The Ramachandran plot scatters every residue's (φ, ψ) pair against the sterically allowed regions. The PAE heatmap renders the predicted-aligned-error matrix.